Protein AF-A0A6J2XCH1-F1 (afdb_monomer)

Foldseek 3Di:
DADQQLLLVLVLVLVLVVVLVVVVPDPDPVVSQVVSLVSQLPADFFRWHAKDKDADDDQFKGWIKIKHRKTKGQSNQKGFDDWDWADDPFKIKIKTKIWGQKMKIKIWMFIWMDGSVHDTKTFTGMKIKMFGGKIKIWMWMDGRNATDDIFIFIATDPPIAMQDPGIVPDRVVSVVVRVVCVVCVVVVRVVCNVCRRVVRVVVRVSSNVSNVVVVVVVVVPPPDDDPPPPVVVVVVVVVVVVVSD

Organism: Sitophilus oryzae (NCBI:txid7048)

Structure (mmCIF, N/CA/C/O backbone):
data_AF-A0A6J2XCH1-F1
#
_entry.id   AF-A0A6J2XCH1-F1
#
loop_
_atom_site.group_PDB
_atom_site.id
_atom_site.type_symbol
_atom_site.label_atom_id
_atom_site.label_alt_id
_atom_site.label_comp_id
_atom_site.label_asym_id
_atom_site.label_entity_id
_atom_site.label_seq_id
_atom_site.pdbx_PDB_ins_code
_atom_site.Cartn_x
_atom_site.Cartn_y
_atom_site.Cartn_z
_atom_site.occupancy
_atom_site.B_iso_or_equiv
_atom_site.auth_seq_id
_atom_site.auth_comp_id
_atom_site.auth_asym_id
_atom_site.auth_atom_id
_atom_site.pdbx_PDB_model_num
ATOM 1 N N . MET A 1 1 ? -4.567 -22.569 -4.095 1.00 32.91 1 MET A N 1
ATOM 2 C CA . MET A 1 1 ? -4.929 -21.701 -5.237 1.00 32.91 1 MET A CA 1
ATOM 3 C C . MET A 1 1 ? -5.091 -20.261 -4.735 1.00 32.91 1 MET A C 1
ATOM 5 O O . MET A 1 1 ? -6.206 -19.781 -4.638 1.00 32.91 1 MET A O 1
ATOM 9 N N . LYS A 1 2 ? -4.011 -19.620 -4.256 1.00 34.25 2 LYS A N 1
ATOM 10 C CA . LYS A 1 2 ? -4.048 -18.285 -3.616 1.00 34.25 2 LYS A CA 1
ATOM 11 C C . LYS A 1 2 ? -2.646 -17.660 -3.614 1.00 34.25 2 LYS A C 1
ATOM 13 O O . LYS A 1 2 ? -1.942 -17.737 -2.613 1.00 34.25 2 LYS A O 1
ATOM 18 N N . THR A 1 3 ? -2.203 -17.129 -4.748 1.00 39.31 3 THR A N 1
ATOM 19 C CA . THR A 1 3 ? -0.934 -16.369 -4.826 1.00 39.31 3 THR A CA 1
ATOM 20 C C . THR A 1 3 ? -0.953 -15.353 -5.969 1.00 39.31 3 THR A C 1
ATOM 22 O O . THR A 1 3 ? 0.076 -14.802 -6.306 1.00 39.31 3 THR A O 1
ATOM 25 N N . ILE A 1 4 ? -2.098 -15.113 -6.608 1.00 37.66 4 ILE A N 1
ATOM 26 C CA . ILE A 1 4 ? -2.094 -14.623 -7.988 1.00 37.66 4 ILE A CA 1
ATOM 27 C C . ILE A 1 4 ? -2.099 -13.091 -8.104 1.00 37.66 4 ILE A C 1
ATOM 29 O O . ILE A 1 4 ? -1.565 -12.559 -9.068 1.00 37.66 4 ILE A O 1
ATOM 33 N N . GLU A 1 5 ? -2.592 -12.354 -7.109 1.00 41.75 5 GLU A N 1
ATOM 34 C CA . GLU A 1 5 ? -2.830 -10.912 -7.303 1.00 41.75 5 GLU A CA 1
ATOM 35 C C . GLU A 1 5 ? -1.822 -9.999 -6.597 1.00 41.75 5 GLU A C 1
ATOM 37 O O . GLU A 1 5 ? -1.492 -8.917 -7.075 1.00 41.75 5 GLU A O 1
ATOM 42 N N . VAL A 1 6 ? -1.204 -10.486 -5.521 1.00 38.41 6 VAL A N 1
ATOM 43 C CA . VAL A 1 6 ? -0.037 -9.837 -4.902 1.00 38.41 6 VAL A CA 1
ATOM 44 C C . VAL A 1 6 ? 1.170 -9.854 -5.867 1.00 38.41 6 VAL A C 1
ATOM 46 O O . VAL A 1 6 ? 2.057 -9.006 -5.789 1.00 38.41 6 VAL A O 1
ATOM 49 N N . LEU A 1 7 ? 1.147 -10.755 -6.856 1.00 46.69 7 LEU A N 1
ATOM 50 C CA . LEU A 1 7 ? 2.094 -10.811 -7.963 1.00 46.69 7 LEU A CA 1
ATOM 51 C C . LEU A 1 7 ? 2.074 -9.550 -8.840 1.00 46.69 7 LEU A C 1
ATOM 53 O O . LEU A 1 7 ? 3.107 -9.267 -9.422 1.00 46.69 7 LEU A O 1
ATOM 57 N N . TYR A 1 8 ? 0.990 -8.763 -8.927 1.00 51.41 8 TYR A N 1
ATOM 58 C CA . TYR A 1 8 ? 0.889 -7.682 -9.925 1.00 51.41 8 TYR A CA 1
ATOM 59 C C . TYR A 1 8 ? 1.801 -6.479 -9.665 1.00 51.41 8 TYR A C 1
ATOM 61 O O . TYR A 1 8 ? 2.349 -5.936 -10.619 1.00 51.41 8 TYR A O 1
ATOM 69 N N . LEU A 1 9 ? 2.023 -6.070 -8.410 1.00 49.66 9 LEU A N 1
ATOM 70 C CA . LEU A 1 9 ? 2.934 -4.955 -8.104 1.00 49.66 9 LEU A CA 1
ATOM 71 C C . LEU A 1 9 ? 4.402 -5.389 -8.226 1.00 49.66 9 LEU A C 1
ATOM 73 O O . LEU A 1 9 ? 5.218 -4.669 -8.795 1.00 49.66 9 LEU A O 1
ATOM 77 N N . GLY A 1 10 ? 4.725 -6.600 -7.756 1.00 53.34 10 GLY A N 1
ATOM 78 C CA . GLY A 1 10 ? 6.035 -7.214 -7.988 1.00 53.34 10 GLY A CA 1
ATOM 79 C C . GLY A 1 10 ? 6.293 -7.469 -9.475 1.00 53.34 10 GLY A C 1
ATOM 80 O O . GLY A 1 10 ? 7.397 -7.241 -9.945 1.00 53.34 10 GLY A O 1
ATOM 81 N N . PHE A 1 11 ? 5.265 -7.849 -10.234 1.00 55.34 11 PHE A N 1
ATOM 82 C CA . PHE A 1 11 ? 5.290 -7.988 -11.688 1.00 55.34 11 PHE A CA 1
ATOM 83 C C . PHE A 1 11 ? 5.465 -6.641 -12.377 1.00 55.34 11 PHE A C 1
ATOM 85 O O . PHE A 1 11 ? 6.263 -6.561 -13.299 1.00 55.34 11 PHE A O 1
ATOM 92 N N . LEU A 1 12 ? 4.798 -5.580 -11.911 1.00 57.94 12 LEU A N 1
ATOM 93 C CA . LEU A 1 12 ? 5.001 -4.229 -12.422 1.00 57.94 12 LEU A CA 1
ATOM 94 C C . LEU A 1 12 ? 6.463 -3.820 -12.235 1.00 57.94 12 LEU A C 1
ATOM 96 O O . LEU A 1 12 ? 7.101 -3.413 -13.193 1.00 57.94 12 LEU A O 1
ATOM 100 N N . ILE A 1 13 ? 7.019 -4.009 -11.036 1.00 58.53 13 ILE A N 1
ATOM 101 C CA . ILE A 1 13 ? 8.420 -3.691 -10.722 1.00 58.53 13 ILE A CA 1
ATOM 102 C C . ILE A 1 13 ? 9.380 -4.566 -11.537 1.00 58.53 13 ILE A C 1
ATOM 104 O O . ILE A 1 13 ? 10.321 -4.043 -12.124 1.00 58.53 13 ILE A O 1
ATOM 108 N N . CYS A 1 14 ? 9.138 -5.874 -11.642 1.00 58.81 14 CYS A N 1
ATOM 109 C CA . CYS A 1 14 ? 9.936 -6.775 -12.475 1.00 58.81 14 CYS A CA 1
ATOM 110 C C . CYS A 1 14 ? 9.871 -6.388 -13.954 1.00 58.81 14 CYS A C 1
ATOM 112 O O . CYS A 1 14 ? 10.904 -6.353 -14.607 1.00 58.81 14 CYS A O 1
ATOM 114 N N . ALA A 1 15 ? 8.692 -6.062 -14.482 1.00 59.84 15 ALA A N 1
ATOM 115 C CA . ALA A 1 15 ? 8.511 -5.641 -15.864 1.00 59.84 15 ALA A CA 1
ATOM 116 C C . ALA A 1 15 ? 9.190 -4.293 -16.122 1.00 59.84 15 ALA A C 1
ATOM 118 O O . ALA A 1 15 ? 9.913 -4.174 -17.103 1.00 59.84 15 ALA A O 1
ATOM 119 N N . VAL A 1 16 ? 9.037 -3.316 -15.220 1.00 58.50 16 VAL A N 1
ATOM 120 C CA . VAL A 1 16 ? 9.745 -2.025 -15.263 1.00 58.50 16 VAL A CA 1
ATOM 121 C C . VAL A 1 16 ? 11.249 -2.260 -15.309 1.00 58.50 16 VAL A C 1
ATOM 123 O O . VAL A 1 16 ? 11.922 -1.750 -16.200 1.00 58.50 16 VAL A O 1
ATOM 126 N N . VAL A 1 17 ? 11.777 -3.065 -14.385 1.00 56.69 17 VAL A N 1
ATOM 127 C CA . VAL A 1 17 ? 13.216 -3.304 -14.298 1.00 56.69 17 VAL A CA 1
ATOM 128 C C . VAL A 1 17 ? 13.717 -4.142 -15.470 1.00 56.69 17 VAL A C 1
ATOM 130 O O . VAL A 1 17 ? 14.813 -3.902 -15.947 1.00 56.69 17 VAL A O 1
ATOM 133 N N . GLN A 1 18 ? 12.947 -5.091 -15.994 1.00 58.66 18 GLN A N 1
ATOM 134 C CA . GLN A 1 18 ? 13.369 -5.914 -17.128 1.00 58.66 18 GLN A CA 1
ATOM 135 C C . GLN A 1 18 ? 13.305 -5.146 -18.456 1.00 58.66 18 GLN A C 1
ATOM 137 O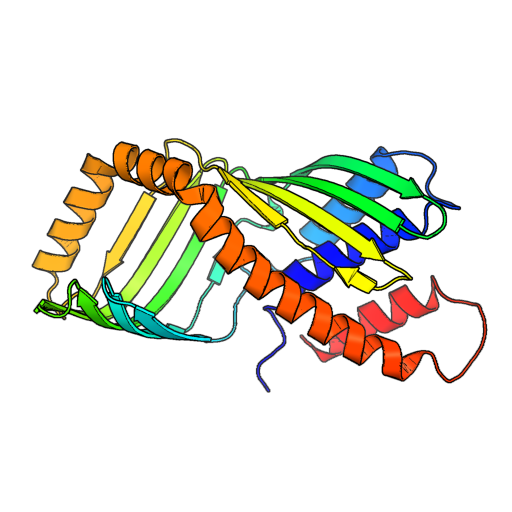 O . GLN A 1 18 ? 14.181 -5.316 -19.301 1.00 58.66 18 GLN A O 1
ATOM 142 N N . VAL A 1 19 ? 12.322 -4.255 -18.616 1.00 55.94 19 VAL A N 1
ATOM 143 C CA . VAL A 1 19 ? 12.254 -3.276 -19.713 1.00 55.94 19 VAL A CA 1
ATOM 144 C C . VAL A 1 19 ? 13.451 -2.330 -19.624 1.00 55.94 19 VAL A C 1
ATOM 146 O O . VAL A 1 19 ? 14.181 -2.196 -20.601 1.00 55.94 19 VAL A O 1
ATOM 149 N N . ALA A 1 20 ? 13.728 -1.779 -18.442 1.00 53.12 20 ALA A N 1
ATOM 150 C CA . ALA A 1 20 ? 14.894 -0.934 -18.200 1.00 53.12 20 ALA A CA 1
ATOM 151 C C . ALA A 1 20 ? 16.231 -1.693 -18.342 1.00 53.12 20 ALA A C 1
ATOM 153 O O . ALA A 1 20 ? 17.211 -1.139 -18.803 1.00 53.12 20 ALA A O 1
ATOM 154 N N . HIS A 1 21 ? 16.294 -2.988 -18.027 1.00 52.78 21 HIS A N 1
ATOM 155 C CA . HIS A 1 21 ? 17.498 -3.804 -18.214 1.00 52.78 21 HIS A CA 1
ATOM 156 C C . HIS A 1 21 ? 17.729 -4.183 -19.684 1.00 52.78 21 HIS A C 1
ATOM 158 O O . HIS A 1 21 ? 18.860 -4.434 -20.090 1.00 52.78 21 HIS A O 1
ATOM 164 N N . SER A 1 22 ? 16.677 -4.188 -20.511 1.00 52.38 22 SER A N 1
ATOM 165 C CA . SER A 1 22 ? 16.778 -4.371 -21.967 1.00 52.38 22 SER A CA 1
ATOM 166 C C . SER A 1 22 ? 17.308 -3.132 -22.713 1.00 52.38 22 SER A C 1
ATOM 168 O O . SER A 1 22 ? 17.248 -3.077 -23.943 1.00 52.38 22 SER A O 1
ATOM 170 N N . GLU A 1 23 ? 17.861 -2.164 -21.971 1.00 47.50 23 GLU A N 1
ATOM 171 C CA . GLU A 1 23 ? 18.457 -0.883 -22.385 1.00 47.50 23 GLU A CA 1
ATOM 172 C C . GLU A 1 23 ? 19.523 -0.943 -23.485 1.00 47.50 23 GLU A C 1
ATOM 174 O O . GLU A 1 23 ? 19.930 0.096 -23.993 1.00 47.50 23 GLU A O 1
ATOM 179 N N . GLU A 1 24 ? 19.910 -2.120 -23.974 1.00 49.31 24 GLU A N 1
ATOM 180 C CA . GLU A 1 24 ? 20.595 -2.191 -25.267 1.00 49.31 24 GLU A CA 1
ATOM 181 C C . GLU A 1 24 ? 19.677 -1.798 -26.451 1.00 49.31 24 GLU A C 1
ATOM 183 O O . GLU A 1 24 ? 20.161 -1.623 -27.570 1.00 49.31 24 GLU A O 1
ATOM 188 N N . ARG A 1 25 ? 18.353 -1.641 -26.245 1.00 42.88 25 ARG A N 1
ATOM 189 C CA . ARG A 1 25 ? 17.382 -1.340 -27.321 1.00 42.88 25 ARG A CA 1
ATOM 190 C C . ARG A 1 25 ? 16.363 -0.222 -27.074 1.00 42.88 25 ARG A C 1
ATOM 192 O O . ARG A 1 25 ? 15.745 0.203 -28.048 1.00 42.88 25 ARG A O 1
ATOM 199 N N . LEU A 1 26 ? 16.167 0.258 -25.847 1.00 51.16 26 LEU A N 1
ATOM 200 C CA . LEU A 1 26 ? 15.229 1.354 -25.559 1.00 51.16 26 LEU A CA 1
ATOM 201 C C . LEU A 1 26 ? 16.017 2.650 -25.387 1.00 51.16 26 LEU A C 1
ATOM 203 O O . LEU A 1 26 ? 16.730 2.830 -24.409 1.00 51.16 26 LEU A O 1
ATOM 207 N N . THR A 1 27 ? 15.941 3.533 -26.379 1.00 50.84 27 THR A N 1
ATOM 208 C CA . THR A 1 27 ? 16.815 4.712 -26.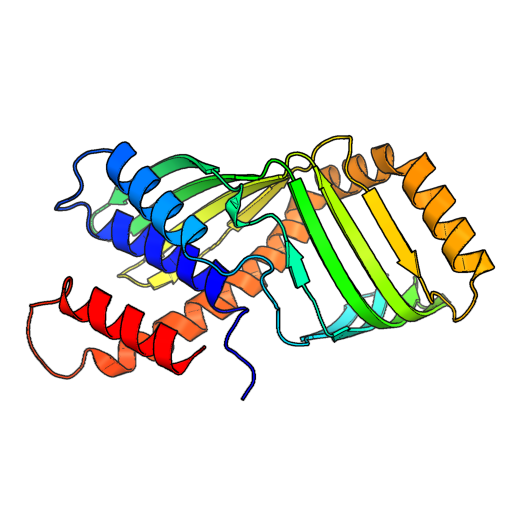479 1.00 50.84 27 THR A CA 1
ATOM 209 C C . THR A 1 27 ? 16.283 5.950 -25.750 1.00 50.84 27 THR A C 1
ATOM 211 O O . THR A 1 27 ? 16.928 6.996 -25.808 1.00 50.84 27 THR A O 1
ATOM 214 N N . SER A 1 28 ? 15.110 5.886 -25.102 1.00 64.75 28 SER A N 1
ATOM 215 C CA . SER A 1 28 ? 14.499 7.052 -24.451 1.00 64.75 28 SER A CA 1
ATOM 216 C C . SER A 1 28 ? 13.666 6.708 -23.207 1.00 64.75 28 SER A C 1
ATOM 218 O O . SER A 1 28 ? 12.963 5.698 -23.172 1.00 64.75 28 SER A O 1
ATOM 220 N N . ASN A 1 29 ? 13.687 7.597 -22.205 1.00 65.50 29 ASN A N 1
ATOM 221 C CA . ASN A 1 29 ? 12.835 7.517 -21.006 1.00 65.50 29 ASN A CA 1
ATOM 222 C C . ASN A 1 29 ? 11.334 7.447 -21.352 1.00 65.50 29 ASN A C 1
ATOM 224 O O . ASN A 1 29 ? 10.543 6.879 -20.596 1.00 65.50 29 ASN A O 1
ATOM 228 N N . ASP A 1 30 ? 10.942 7.987 -22.509 1.00 71.50 30 ASP A N 1
ATOM 229 C CA . ASP A 1 30 ? 9.564 7.970 -22.995 1.00 71.50 30 ASP A CA 1
ATOM 230 C C . ASP A 1 30 ? 9.087 6.548 -23.327 1.00 71.50 30 ASP A C 1
ATOM 232 O O . ASP A 1 30 ? 7.944 6.204 -23.029 1.00 71.50 30 ASP A O 1
ATOM 236 N N . ASP A 1 31 ? 9.951 5.683 -23.866 1.00 69.19 31 ASP A N 1
ATOM 237 C CA . ASP A 1 31 ? 9.588 4.298 -24.198 1.00 69.19 31 ASP A CA 1
ATOM 238 C C . ASP A 1 31 ? 9.334 3.452 -22.941 1.00 69.19 31 ASP A C 1
ATOM 240 O O . ASP A 1 31 ? 8.399 2.642 -22.896 1.00 69.19 31 ASP A O 1
ATOM 244 N 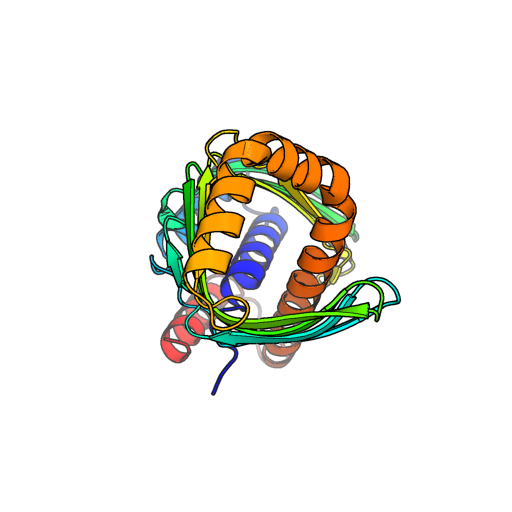N . ILE A 1 32 ? 10.133 3.674 -21.893 1.00 65.94 32 ILE A N 1
ATOM 245 C CA . ILE A 1 32 ? 9.978 3.007 -20.596 1.00 65.94 32 ILE A CA 1
ATOM 246 C C . ILE A 1 32 ? 8.672 3.473 -19.938 1.00 65.94 32 ILE A C 1
ATOM 248 O O . ILE A 1 32 ? 7.840 2.641 -19.566 1.00 65.94 32 ILE A O 1
ATOM 252 N N . ASN A 1 33 ? 8.433 4.789 -19.891 1.00 72.44 33 ASN A N 1
ATOM 253 C CA . ASN A 1 33 ? 7.186 5.369 -19.383 1.00 72.44 33 ASN A CA 1
ATOM 254 C C . ASN A 1 33 ? 5.957 4.826 -20.125 1.00 72.44 33 ASN A C 1
ATOM 256 O O . ASN A 1 33 ? 4.994 4.391 -19.495 1.00 72.44 33 ASN A O 1
ATOM 260 N N . ASN A 1 34 ? 5.990 4.804 -21.460 1.00 76.38 34 ASN A N 1
ATOM 261 C CA . ASN A 1 34 ? 4.892 4.295 -22.282 1.00 76.38 34 ASN A CA 1
ATOM 262 C C . ASN A 1 34 ? 4.621 2.813 -22.020 1.00 76.38 34 ASN A C 1
ATOM 264 O O . ASN A 1 34 ? 3.463 2.413 -21.906 1.00 76.38 34 ASN A O 1
ATOM 268 N N . THR A 1 35 ? 5.671 2.003 -21.875 1.00 70.81 35 THR A N 1
ATOM 269 C CA . THR A 1 35 ? 5.536 0.571 -21.578 1.00 70.81 35 THR A CA 1
ATOM 270 C C . THR A 1 35 ? 4.897 0.343 -20.212 1.00 70.81 35 THR A C 1
ATOM 272 O O . THR A 1 35 ? 4.009 -0.495 -20.071 1.00 70.81 35 THR A O 1
ATOM 275 N N . ILE A 1 36 ? 5.299 1.118 -19.209 1.00 71.12 36 ILE A N 1
ATOM 276 C CA . ILE A 1 36 ? 4.769 1.005 -17.849 1.00 71.12 36 ILE A CA 1
ATOM 277 C C . ILE A 1 36 ? 3.331 1.492 -17.782 1.00 71.12 36 ILE A C 1
ATOM 279 O O . ILE A 1 36 ? 2.489 0.812 -17.209 1.00 71.12 36 ILE A O 1
ATOM 283 N N . ASN A 1 37 ? 3.016 2.615 -18.423 1.00 77.06 37 ASN A N 1
ATOM 284 C CA . ASN A 1 37 ? 1.646 3.112 -18.504 1.00 77.06 37 ASN A CA 1
ATOM 285 C C . ASN A 1 37 ? 0.741 2.131 -19.281 1.00 77.06 37 ASN A C 1
ATOM 287 O O . ASN A 1 37 ? -0.406 1.906 -18.892 1.00 77.06 37 ASN A O 1
ATOM 291 N N . ALA A 1 38 ? 1.249 1.478 -20.333 1.00 77.56 38 ALA A N 1
ATOM 292 C CA . ALA A 1 38 ? 0.541 0.401 -21.032 1.00 77.56 38 ALA A CA 1
ATOM 293 C C . ALA A 1 38 ? 0.312 -0.828 -20.133 1.00 77.56 38 ALA A C 1
ATOM 295 O O . ALA A 1 38 ? -0.753 -1.438 -20.176 1.00 77.56 38 ALA A O 1
ATOM 296 N N . LEU A 1 39 ? 1.285 -1.175 -19.288 1.00 69.62 39 LEU A N 1
ATOM 297 C CA . LEU A 1 39 ? 1.152 -2.269 -18.331 1.00 69.62 39 LEU A CA 1
ATOM 298 C C . LEU A 1 39 ? 0.113 -1.948 -17.252 1.00 69.62 39 LEU A C 1
ATOM 300 O O . LEU A 1 39 ? -0.797 -2.740 -17.032 1.00 69.62 39 LEU A O 1
ATOM 304 N N . ILE A 1 40 ? 0.211 -0.771 -16.633 1.00 72.56 40 ILE A N 1
ATOM 305 C CA . ILE A 1 40 ? -0.730 -0.278 -15.619 1.00 72.56 40 ILE A CA 1
ATOM 306 C C . ILE A 1 40 ? -2.154 -0.265 -16.177 1.00 72.56 40 ILE A C 1
ATOM 308 O O . ILE A 1 40 ? -3.065 -0.774 -15.535 1.00 72.56 40 ILE A O 1
ATOM 312 N N . SER A 1 41 ? -2.348 0.273 -17.384 1.00 79.12 41 SER A N 1
ATOM 313 C CA . SER A 1 41 ? -3.671 0.330 -18.023 1.00 79.12 41 SER A CA 1
ATOM 314 C C . SER A 1 41 ? -4.237 -1.040 -18.412 1.00 79.12 41 SER A C 1
ATOM 316 O O . SER A 1 41 ? -5.436 -1.145 -18.657 1.00 79.12 41 SER A O 1
ATOM 318 N N . SER A 1 42 ? -3.406 -2.087 -18.452 1.00 77.12 42 SER A N 1
ATOM 319 C CA . SER A 1 42 ? -3.853 -3.466 -18.676 1.00 77.12 42 SER A CA 1
ATOM 320 C C . SER A 1 4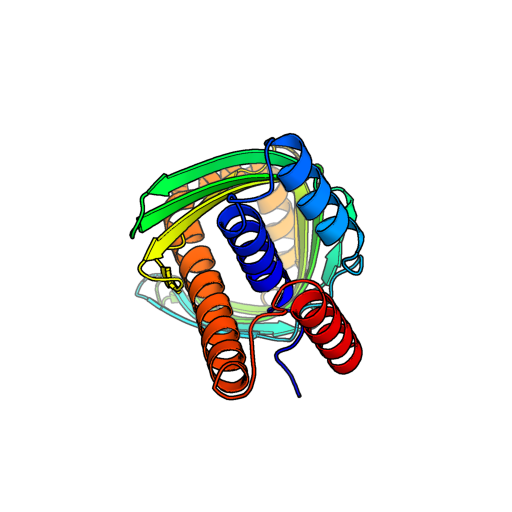2 ? -4.280 -4.195 -17.399 1.00 77.12 42 SER A C 1
ATOM 322 O O . SER A 1 42 ? -4.862 -5.276 -17.491 1.00 77.12 42 SER A O 1
ATOM 324 N N . LEU A 1 43 ? -3.996 -3.629 -16.220 1.00 71.25 43 LEU A N 1
ATOM 325 C CA . LEU A 1 43 ? -4.396 -4.220 -14.948 1.00 71.25 43 LEU A CA 1
ATOM 326 C C . LEU A 1 43 ? -5.915 -4.100 -14.748 1.00 71.25 43 LEU A C 1
ATOM 328 O O . LEU A 1 43 ? -6.507 -3.089 -15.138 1.00 71.25 43 LEU A O 1
ATOM 332 N N . PRO A 1 44 ? -6.555 -5.107 -14.125 1.00 78.25 44 PRO A N 1
ATOM 333 C CA . PRO A 1 44 ? -7.955 -5.000 -13.745 1.00 78.25 44 PRO A CA 1
ATOM 334 C C . PRO A 1 44 ? -8.144 -3.865 -12.731 1.00 78.25 44 PRO A C 1
ATOM 336 O O . PRO A 1 44 ? -7.320 -3.665 -11.837 1.00 78.25 44 PRO A O 1
ATOM 339 N N . ASP A 1 45 ? -9.242 -3.127 -12.883 1.00 82.88 45 ASP A N 1
ATOM 340 C CA . ASP A 1 45 ? -9.663 -2.079 -11.956 1.00 82.88 45 ASP A CA 1
ATOM 341 C C . ASP A 1 45 ? -11.171 -2.261 -11.673 1.00 82.88 45 ASP A C 1
ATOM 343 O O . ASP A 1 45 ? -11.986 -2.092 -12.588 1.00 82.88 45 ASP A O 1
ATOM 347 N N . PRO A 1 46 ? -11.558 -2.667 -10.453 1.00 89.19 46 PRO A N 1
ATOM 348 C CA . PRO A 1 46 ? -10.682 -2.799 -9.295 1.00 89.19 46 PRO A CA 1
ATOM 349 C C . PRO A 1 46 ? -9.771 -4.038 -9.314 1.00 89.19 46 PRO A C 1
ATOM 351 O O . PRO A 1 46 ? -10.109 -5.068 -9.894 1.00 89.19 46 PRO A O 1
ATOM 354 N N . LEU A 1 47 ? -8.630 -3.933 -8.630 1.00 80.44 47 LEU A N 1
ATOM 355 C CA . LEU A 1 47 ? -7.710 -5.036 -8.369 1.00 80.44 47 LEU A CA 1
ATOM 356 C C . LEU A 1 47 ? -8.081 -5.723 -7.054 1.00 80.44 47 LEU A C 1
ATOM 358 O O . LEU A 1 47 ? -7.920 -5.149 -5.972 1.00 80.44 47 LEU A O 1
ATOM 362 N N . ASP A 1 48 ? -8.543 -6.962 -7.153 1.00 80.38 48 ASP A N 1
ATOM 363 C CA . ASP A 1 48 ? -8.768 -7.818 -5.995 1.00 80.38 48 ASP A CA 1
ATOM 364 C C . ASP A 1 48 ? -7.440 -8.372 -5.473 1.00 80.38 48 ASP A C 1
ATOM 366 O O . ASP A 1 48 ? -6.521 -8.654 -6.236 1.00 80.38 48 ASP A O 1
ATOM 370 N N . ILE A 1 49 ? -7.321 -8.478 -4.151 1.00 74.12 49 ILE A N 1
ATOM 371 C CA . ILE A 1 49 ? -6.146 -8.996 -3.461 1.00 74.12 49 ILE A CA 1
ATOM 372 C C . ILE A 1 49 ? -6.576 -10.127 -2.532 1.00 74.12 49 ILE A C 1
ATOM 374 O O . ILE A 1 49 ? -7.456 -9.986 -1.672 1.00 74.12 49 ILE A O 1
ATOM 378 N N . ALA A 1 50 ? -5.885 -11.257 -2.671 1.00 75.75 50 ALA A N 1
ATOM 379 C CA . ALA A 1 50 ? -6.092 -12.425 -1.834 1.00 75.75 50 ALA A CA 1
ATOM 380 C C . ALA A 1 50 ? -5.989 -12.107 -0.320 1.00 75.75 50 ALA A C 1
ATOM 382 O O . ALA A 1 50 ? -5.157 -11.297 0.096 1.00 75.75 50 ALA A O 1
ATOM 383 N N . PRO A 1 51 ? -6.781 -12.799 0.524 1.00 80.06 51 PRO A N 1
ATOM 384 C CA . PRO A 1 51 ? -6.707 -12.682 1.980 1.00 80.06 51 PRO A CA 1
ATOM 385 C C . PRO A 1 51 ? -5.287 -12.880 2.520 1.00 80.06 51 PRO A C 1
ATOM 387 O O . PRO A 1 51 ? -4.597 -13.817 2.107 1.00 80.06 51 PRO A O 1
ATOM 390 N N . PHE A 1 52 ? -4.889 -12.065 3.496 1.00 79.06 52 PHE A N 1
ATOM 391 C CA . PHE A 1 52 ? -3.612 -12.197 4.195 1.00 79.06 52 PHE A CA 1
ATOM 392 C C . PHE A 1 52 ? -3.793 -12.128 5.712 1.00 79.06 52 PHE A C 1
ATOM 394 O O . PHE A 1 52 ? -4.782 -11.613 6.228 1.00 79.06 52 PHE A O 1
ATOM 401 N N . GLN A 1 53 ? -2.811 -12.657 6.436 1.00 84.25 53 GLN A N 1
ATOM 402 C CA . GLN A 1 53 ? -2.783 -12.672 7.893 1.00 84.25 53 GLN A CA 1
ATOM 403 C C . GLN A 1 53 ? -1.408 -12.225 8.373 1.00 84.25 53 GLN A C 1
ATOM 405 O O . GLN A 1 53 ? -0.390 -12.724 7.895 1.00 84.25 53 GLN A O 1
ATOM 410 N N . PHE A 1 54 ? -1.390 -11.357 9.381 1.00 82.00 54 PHE A N 1
ATOM 411 C CA . PHE A 1 54 ? -0.175 -10.956 10.074 1.00 82.00 54 PHE A CA 1
ATOM 412 C C . PHE A 1 54 ? -0.294 -11.214 11.573 1.00 82.00 54 PHE A C 1
ATOM 414 O O . PHE A 1 54 ? -1.372 -11.118 12.162 1.00 82.00 54 PHE A O 1
ATOM 421 N N . GLN A 1 55 ? 0.845 -11.537 12.177 1.00 85.44 55 GLN A N 1
ATOM 422 C CA . GLN A 1 55 ? 1.022 -11.592 13.622 1.00 85.44 55 GLN A CA 1
ATOM 423 C C . GLN A 1 55 ? 1.875 -10.389 14.018 1.00 85.44 55 GLN A C 1
ATOM 425 O O . GLN A 1 55 ? 2.992 -10.219 13.527 1.00 85.44 55 GLN A O 1
ATOM 430 N N . LEU A 1 56 ? 1.323 -9.528 14.861 1.00 82.62 56 LEU A N 1
ATOM 431 C CA . LEU A 1 56 ? 1.990 -8.362 15.415 1.00 82.62 56 LEU A CA 1
ATOM 432 C C . LEU A 1 56 ? 2.600 -8.805 16.738 1.00 82.62 56 LEU A C 1
ATOM 434 O O . LEU A 1 56 ? 1.869 -9.115 17.662 1.00 82.62 56 LEU A O 1
ATOM 438 N N . ASN A 1 57 ? 3.925 -8.871 16.819 1.00 86.94 57 ASN A N 1
ATOM 439 C CA . ASN A 1 57 ? 4.629 -9.360 18.006 1.00 86.94 57 ASN A CA 1
ATOM 440 C C . ASN A 1 57 ? 5.660 -8.321 18.461 1.00 86.94 57 ASN A C 1
ATOM 442 O O . ASN A 1 57 ? 6.865 -8.527 18.314 1.00 86.94 57 ASN A O 1
ATOM 446 N N . ASN A 1 58 ? 5.201 -7.173 18.965 1.00 83.06 58 ASN A N 1
ATOM 447 C CA . ASN A 1 58 ? 6.083 -6.161 19.546 1.00 83.06 58 ASN A CA 1
ATOM 448 C C . ASN A 1 58 ? 5.545 -5.626 20.888 1.00 83.06 58 ASN A C 1
ATOM 450 O O . ASN A 1 58 ? 4.426 -5.924 21.293 1.00 83.06 58 ASN A O 1
ATOM 454 N N . SER A 1 59 ? 6.364 -4.856 21.611 1.00 79.31 59 SER A N 1
ATOM 455 C CA . SER A 1 59 ? 6.035 -4.362 22.959 1.00 79.31 59 SER A CA 1
ATOM 456 C C . SER A 1 59 ? 4.875 -3.362 22.998 1.00 79.31 59 SER A C 1
ATOM 458 O O . SER A 1 59 ? 4.279 -3.163 24.056 1.00 79.31 59 SER A O 1
ATOM 460 N N . ILE A 1 60 ? 4.566 -2.727 21.868 1.00 79.62 60 ILE A N 1
ATOM 461 C CA . ILE A 1 60 ? 3.531 -1.700 21.735 1.00 79.62 60 ILE A CA 1
ATOM 462 C C . ILE A 1 60 ? 2.238 -2.313 21.199 1.00 79.62 60 ILE A C 1
ATOM 464 O O . ILE A 1 60 ? 1.158 -1.877 21.577 1.00 79.62 60 ILE A O 1
ATOM 468 N N . ILE A 1 61 ? 2.330 -3.305 20.320 1.00 82.62 61 ILE A N 1
ATOM 469 C CA . ILE A 1 61 ? 1.202 -3.916 19.628 1.00 82.62 61 ILE A CA 1
ATOM 470 C C . ILE A 1 61 ? 1.456 -5.419 19.551 1.00 82.62 61 ILE A C 1
ATOM 472 O O . ILE A 1 61 ? 2.420 -5.861 18.918 1.00 82.62 61 ILE A O 1
ATOM 476 N N . ASN A 1 62 ? 0.579 -6.189 20.189 1.00 90.00 62 ASN A N 1
ATOM 477 C CA . ASN A 1 62 ? 0.652 -7.644 20.218 1.00 90.00 62 ASN A CA 1
ATOM 478 C C . ASN A 1 62 ? -0.682 -8.263 19.791 1.00 90.00 62 ASN A C 1
ATOM 480 O O . ASN A 1 62 ? -1.705 -7.907 20.361 1.00 90.00 62 ASN A O 1
ATOM 484 N N . GLY A 1 63 ? -0.699 -9.175 18.823 1.00 93.69 63 GLY A N 1
ATOM 485 C CA . GLY A 1 63 ? -1.915 -9.870 18.406 1.00 93.69 63 GLY A CA 1
ATOM 486 C C . GLY A 1 63 ? -1.948 -10.227 16.927 1.00 93.69 63 GLY A C 1
ATOM 487 O O . GLY A 1 63 ? -0.913 -10.382 16.282 1.00 93.69 63 GLY A O 1
ATOM 488 N N . SER A 1 64 ? -3.148 -10.361 16.371 1.00 93.50 64 SER A N 1
ATOM 489 C CA . SER A 1 64 ? -3.355 -10.817 14.998 1.00 93.50 64 SER A CA 1
ATOM 490 C C . SER A 1 64 ? -4.285 -9.908 14.207 1.00 93.50 64 SER A C 1
ATOM 492 O O . SER A 1 64 ? -5.232 -9.333 14.743 1.00 93.50 64 SER A O 1
ATOM 494 N N . PHE A 1 65 ? -4.009 -9.813 12.910 1.00 91.38 65 PHE A N 1
ATOM 495 C CA . PHE A 1 65 ? -4.852 -9.143 11.932 1.00 91.38 65 PHE A CA 1
ATOM 496 C C . PHE A 1 65 ? -5.025 -10.061 10.727 1.00 91.38 65 PHE A C 1
ATOM 498 O O . PHE A 1 65 ? -4.045 -10.558 10.168 1.00 91.38 65 PHE A O 1
ATOM 505 N N . VAL A 1 66 ? -6.268 -10.276 10.322 1.00 92.94 66 VAL A N 1
ATOM 506 C CA . VAL A 1 66 ? -6.649 -11.067 9.155 1.00 92.94 66 VAL A CA 1
ATOM 507 C C . VAL A 1 66 ? -7.454 -10.169 8.233 1.00 92.94 66 VAL A C 1
ATOM 509 O O . VAL A 1 66 ? -8.428 -9.562 8.666 1.00 92.94 66 VAL A O 1
ATOM 512 N N . SER A 1 67 ? -7.067 -10.097 6.965 1.00 90.94 67 SER A N 1
ATOM 513 C CA . SER A 1 67 ? -7.806 -9.386 5.927 1.00 90.94 67 SER A CA 1
ATOM 514 C C . SER A 1 67 ? -8.523 -10.357 4.996 1.00 90.94 67 SER A C 1
ATOM 516 O O . SER A 1 67 ? -8.109 -11.503 4.811 1.00 90.94 67 SER A O 1
ATOM 518 N N . SER A 1 68 ? -9.594 -9.892 4.363 1.00 92.81 68 SER A N 1
ATOM 519 C CA . SER A 1 68 ? -10.242 -10.584 3.253 1.00 92.81 68 SER A CA 1
ATOM 520 C C . SER A 1 68 ? -10.963 -9.598 2.342 1.00 92.81 68 SER A C 1
ATOM 522 O O . SER A 1 68 ? -11.350 -8.517 2.782 1.00 92.81 68 SER A O 1
ATOM 524 N N . GLY A 1 69 ? -11.143 -9.972 1.072 1.00 90.00 69 GLY A N 1
ATOM 525 C CA . GLY A 1 69 ? -11.830 -9.128 0.091 1.00 90.00 69 GLY A CA 1
ATOM 526 C C . GLY A 1 69 ? -11.197 -7.744 -0.041 1.00 90.00 69 GLY A C 1
ATOM 527 O O . GLY A 1 69 ? -11.930 -6.763 -0.109 1.00 90.00 69 GLY A O 1
ATOM 528 N N . LEU A 1 70 ? -9.860 -7.664 0.019 1.00 86.00 70 LEU A N 1
ATOM 529 C CA . LEU A 1 70 ? -9.169 -6.411 -0.253 1.00 86.00 70 LEU A CA 1
ATOM 530 C C . LEU A 1 70 ? -9.326 -6.105 -1.741 1.00 86.00 70 LEU A C 1
ATOM 532 O O . LEU A 1 70 ? -8.972 -6.921 -2.581 1.00 86.00 70 LEU A O 1
ATOM 536 N N . ASN A 1 71 ? -9.840 -4.926 -2.034 1.00 87.88 71 ASN A N 1
ATOM 537 C CA . ASN A 1 71 ? -10.101 -4.419 -3.361 1.00 87.88 71 ASN A CA 1
ATOM 538 C C . ASN A 1 71 ? -9.464 -3.031 -3.475 1.00 87.88 71 ASN A C 1
ATOM 540 O O . ASN A 1 71 ? -9.641 -2.189 -2.588 1.00 87.88 71 ASN A O 1
ATOM 544 N N . ILE A 1 72 ? -8.686 -2.819 -4.532 1.00 86.88 72 ILE A N 1
ATOM 545 C CA . ILE A 1 72 ? -7.955 -1.579 -4.788 1.00 86.88 72 ILE A CA 1
ATOM 546 C C . ILE A 1 72 ? -8.465 -0.993 -6.100 1.00 86.88 72 ILE A C 1
ATOM 548 O O . ILE A 1 72 ? -8.257 -1.570 -7.163 1.00 86.88 72 ILE A O 1
ATOM 552 N N . SER A 1 73 ? -9.122 0.159 -6.029 1.00 90.44 73 SER A N 1
ATOM 553 C CA . SER A 1 73 ? -9.670 0.863 -7.190 1.00 90.44 73 SER A CA 1
ATOM 554 C C . SER A 1 73 ? -8.858 2.111 -7.534 1.00 90.44 73 SER A C 1
ATOM 556 O O . SER A 1 73 ? -8.293 2.758 -6.650 1.00 90.44 73 SER A O 1
ATOM 558 N N . GLY A 1 74 ? -8.848 2.497 -8.811 1.00 85.88 74 GLY A N 1
ATOM 559 C CA . GLY A 1 74 ? -8.188 3.717 -9.297 1.00 85.88 74 GLY A CA 1
ATOM 560 C C . GLY A 1 74 ? -6.739 3.516 -9.748 1.00 85.88 74 GLY A C 1
ATOM 561 O O . GLY A 1 74 ? -6.055 4.485 -10.085 1.00 85.88 74 GLY A O 1
ATOM 562 N N . ILE A 1 75 ? -6.268 2.266 -9.810 1.00 81.19 75 ILE A N 1
ATOM 563 C CA . ILE A 1 75 ? -4.925 1.918 -10.297 1.00 81.19 75 ILE A CA 1
ATOM 564 C C . ILE A 1 75 ? -4.761 2.339 -11.759 1.00 81.19 75 ILE A C 1
ATOM 566 O O . ILE A 1 75 ? -3.685 2.807 -12.134 1.00 81.19 75 ILE A O 1
ATOM 570 N N . ASN A 1 76 ? -5.818 2.263 -12.573 1.00 81.06 76 ASN A N 1
ATOM 571 C CA . ASN A 1 76 ? -5.761 2.664 -13.981 1.00 81.06 76 ASN A CA 1
ATOM 572 C C . ASN A 1 76 ? -5.524 4.175 -14.191 1.00 81.06 76 ASN A C 1
ATOM 574 O O . ASN A 1 76 ? -5.187 4.598 -15.296 1.00 81.06 76 ASN A O 1
ATOM 578 N N . GLN A 1 77 ? -5.668 4.987 -13.138 1.00 81.44 77 GLN A N 1
ATOM 579 C CA . GLN A 1 77 ? -5.392 6.426 -13.154 1.00 81.44 77 GLN A CA 1
ATOM 580 C C . GLN A 1 77 ? -3.942 6.750 -12.772 1.00 81.44 77 GLN A C 1
ATOM 582 O O . GLN A 1 77 ? -3.566 7.925 -12.724 1.00 81.44 77 GLN A O 1
ATOM 587 N N . THR A 1 78 ? -3.140 5.726 -12.470 1.00 77.69 78 THR A N 1
ATOM 588 C CA . THR A 1 78 ? -1.723 5.866 -12.137 1.00 77.69 78 THR A CA 1
ATOM 589 C C . THR A 1 78 ? -0.942 6.300 -13.359 1.00 77.69 78 THR A C 1
ATOM 591 O O . THR A 1 78 ? -1.073 5.722 -14.436 1.00 77.69 78 THR A O 1
ATOM 594 N N . VAL A 1 79 ? -0.076 7.289 -13.169 1.00 75.88 79 VAL A N 1
ATOM 595 C CA . VAL A 1 79 ? 0.869 7.721 -14.193 1.00 75.88 79 VAL A CA 1
ATOM 596 C C . VAL A 1 79 ? 2.274 7.554 -13.636 1.00 75.88 79 VAL A C 1
ATOM 598 O O . VAL A 1 79 ? 2.602 8.096 -12.576 1.00 75.88 79 VAL A O 1
ATOM 601 N N . ALA A 1 80 ? 3.115 6.809 -14.350 1.00 72.44 80 ALA A N 1
ATOM 602 C CA . ALA A 1 80 ? 4.551 6.839 -14.109 1.00 72.44 80 ALA A CA 1
ATOM 603 C C . ALA A 1 80 ? 5.082 8.195 -14.590 1.00 72.44 80 ALA A C 1
ATOM 605 O O . ALA A 1 80 ? 4.982 8.521 -15.773 1.00 72.44 80 ALA A O 1
ATOM 606 N N . THR A 1 81 ? 5.571 9.021 -13.665 1.00 72.81 81 THR A N 1
ATOM 607 C CA . THR A 1 81 ? 5.970 10.406 -13.978 1.00 72.81 81 THR A CA 1
ATOM 608 C C . THR A 1 81 ? 7.471 10.590 -14.089 1.00 72.81 81 THR A C 1
ATOM 610 O O . THR A 1 81 ? 7.918 11.543 -14.719 1.00 72.81 81 THR A O 1
ATOM 613 N N . TYR A 1 82 ? 8.249 9.728 -13.438 1.00 70.31 82 TYR A N 1
ATOM 614 C CA . TYR A 1 82 ? 9.699 9.820 -13.448 1.00 70.31 82 TYR A CA 1
ATOM 615 C C . TYR A 1 82 ? 10.312 8.437 -13.296 1.00 70.31 82 TYR A C 1
ATOM 617 O O . TYR A 1 82 ? 9.932 7.678 -12.404 1.00 70.31 82 TYR A O 1
ATOM 625 N N . ILE A 1 83 ? 11.250 8.130 -14.185 1.00 67.06 83 ILE A N 1
ATOM 626 C CA . ILE A 1 83 ? 12.013 6.892 -14.178 1.00 67.06 83 ILE A CA 1
ATOM 627 C C . ILE A 1 83 ? 13.447 7.269 -14.458 1.00 67.06 83 ILE A C 1
ATOM 629 O O . ILE A 1 83 ? 13.746 7.906 -15.468 1.00 67.06 83 ILE A O 1
ATOM 633 N N . ASP A 1 84 ? 14.301 6.884 -13.531 1.00 67.44 84 ASP A N 1
ATOM 634 C CA . ASP A 1 84 ? 15.722 7.129 -13.586 1.00 67.44 84 ASP A CA 1
ATOM 635 C C . ASP A 1 84 ? 16.444 5.798 -13.474 1.00 67.44 84 ASP A C 1
ATOM 637 O O . ASP A 1 84 ? 16.292 5.063 -12.491 1.00 67.44 84 ASP A O 1
ATOM 641 N N . VAL A 1 85 ? 17.182 5.468 -14.525 1.00 65.69 85 VAL A N 1
ATOM 642 C CA . VAL A 1 85 ? 17.855 4.188 -14.673 1.00 65.69 85 VAL A CA 1
ATOM 643 C C . VAL A 1 85 ? 19.348 4.442 -14.707 1.00 65.69 85 VAL A C 1
ATOM 645 O O . VAL A 1 85 ? 19.866 5.146 -15.570 1.00 65.69 85 VAL A O 1
ATOM 648 N N . HIS A 1 86 ? 20.044 3.860 -13.740 1.00 66.00 86 HIS A N 1
ATOM 649 C CA . HIS A 1 86 ? 21.489 3.922 -13.636 1.00 66.00 86 HIS A CA 1
ATOM 650 C C . HIS A 1 86 ? 22.042 2.510 -13.803 1.00 66.00 86 HIS A C 1
ATOM 652 O O . HIS A 1 86 ? 22.122 1.734 -12.850 1.00 66.00 86 HIS A O 1
ATOM 658 N N . THR A 1 87 ? 22.422 2.155 -15.027 1.00 59.25 87 THR A N 1
ATOM 659 C CA . THR A 1 87 ? 23.000 0.847 -15.342 1.00 59.25 87 THR A CA 1
ATOM 660 C C . THR A 1 87 ? 24.531 0.905 -15.337 1.00 59.25 87 THR A C 1
ATOM 662 O O . THR A 1 87 ? 25.159 1.666 -16.070 1.00 59.25 87 THR A O 1
ATOM 665 N N . ALA A 1 88 ? 25.167 0.073 -14.507 1.00 59.34 88 ALA A N 1
ATOM 666 C CA . ALA A 1 88 ? 26.572 -0.302 -14.652 1.00 59.34 88 ALA A CA 1
ATOM 667 C C . ALA A 1 88 ? 26.672 -1.811 -14.929 1.00 59.34 88 ALA A C 1
ATOM 669 O O . ALA A 1 88 ? 25.786 -2.581 -14.566 1.00 59.34 88 ALA A O 1
ATOM 670 N N . ILE A 1 89 ? 27.770 -2.240 -15.563 1.00 52.50 89 ILE A N 1
ATOM 671 C CA . ILE A 1 89 ? 27.947 -3.568 -16.196 1.00 52.50 89 ILE A CA 1
ATOM 672 C C . ILE A 1 89 ? 27.556 -4.766 -15.297 1.00 52.50 89 ILE A C 1
ATOM 674 O O . ILE A 1 89 ? 27.161 -5.808 -15.808 1.00 52.50 89 ILE A O 1
ATOM 678 N N . LEU A 1 90 ? 27.649 -4.643 -13.969 1.00 56.59 90 LEU A N 1
ATOM 679 C CA . LEU A 1 90 ? 27.320 -5.718 -13.015 1.00 56.59 90 LEU A CA 1
ATOM 680 C C . LEU A 1 90 ? 26.301 -5.318 -11.939 1.00 56.59 90 LEU A C 1
ATOM 682 O O . LEU A 1 90 ? 25.771 -6.191 -11.246 1.00 56.59 90 LEU A O 1
ATOM 686 N N . VAL A 1 91 ? 26.042 -4.017 -11.791 1.00 65.38 91 VAL A N 1
ATOM 687 C CA . VAL A 1 91 ? 25.167 -3.451 -10.762 1.00 65.38 91 VAL A CA 1
ATOM 688 C C . VAL A 1 91 ? 24.353 -2.337 -11.399 1.00 65.38 91 VAL A C 1
ATOM 690 O O . VAL A 1 91 ? 24.917 -1.376 -11.912 1.00 65.38 91 VAL A O 1
ATOM 693 N N . GLY A 1 92 ? 23.033 -2.475 -11.375 1.00 69.94 92 GLY A N 1
ATOM 694 C CA . GLY A 1 92 ? 22.116 -1.425 -11.810 1.00 69.94 92 GLY A CA 1
ATOM 695 C C . GLY A 1 92 ? 21.323 -0.896 -10.628 1.00 69.94 92 GLY A C 1
ATOM 696 O O . GLY A 1 92 ? 21.039 -1.649 -9.697 1.00 69.94 92 GLY A O 1
ATOM 697 N N . SER A 1 93 ? 20.935 0.369 -10.664 1.00 78.38 93 SER A N 1
ATOM 698 C CA . SER A 1 93 ? 19.896 0.896 -9.791 1.00 78.38 93 SER A CA 1
ATOM 699 C C . SER A 1 93 ? 18.800 1.559 -10.612 1.00 78.38 93 SER A C 1
ATOM 701 O O . SER A 1 93 ? 19.039 2.150 -11.665 1.00 78.38 93 SER A O 1
ATOM 703 N N . TYR A 1 94 ? 17.575 1.413 -10.130 1.00 76.94 94 TYR A N 1
ATOM 704 C CA . TYR A 1 94 ? 16.375 1.937 -10.761 1.00 76.94 94 TYR A CA 1
ATOM 705 C C . TYR A 1 94 ? 15.637 2.749 -9.715 1.00 76.94 94 TYR A C 1
ATOM 707 O O . TYR A 1 94 ? 15.409 2.259 -8.609 1.00 76.94 94 TYR A O 1
ATOM 715 N N . ASN A 1 95 ? 15.263 3.974 -10.057 1.00 79.62 95 ASN A N 1
ATOM 716 C CA . ASN A 1 95 ? 14.387 4.792 -9.240 1.00 79.62 95 ASN A CA 1
ATOM 717 C C . ASN A 1 95 ? 13.145 5.146 -10.052 1.00 79.62 95 ASN A C 1
ATOM 719 O O . ASN A 1 95 ? 13.234 5.723 -11.134 1.00 79.62 95 ASN A O 1
ATOM 723 N N . VAL A 1 96 ? 11.986 4.757 -9.541 1.00 76.81 96 VAL A N 1
ATOM 724 C CA . VAL A 1 96 ? 10.710 4.852 -10.241 1.00 76.81 96 VAL A CA 1
ATOM 725 C C . VAL A 1 96 ? 9.731 5.591 -9.348 1.00 76.81 96 VAL A C 1
ATOM 727 O O . VAL A 1 96 ? 9.437 5.142 -8.239 1.00 76.81 96 VAL A O 1
ATOM 730 N N . THR A 1 97 ? 9.196 6.704 -9.838 1.00 81.44 97 THR A N 1
ATOM 731 C CA . THR A 1 97 ? 8.161 7.471 -9.146 1.00 81.44 97 THR A CA 1
ATOM 732 C C . THR A 1 97 ? 6.824 7.320 -9.860 1.00 81.44 97 THR A C 1
ATOM 734 O O . THR A 1 97 ? 6.651 7.741 -11.010 1.00 81.44 97 THR A O 1
ATOM 737 N N . PHE A 1 98 ? 5.853 6.773 -9.137 1.00 79.06 98 PHE A N 1
ATOM 738 C CA . PHE A 1 98 ? 4.457 6.699 -9.542 1.00 79.06 98 PHE A CA 1
ATOM 739 C C . PHE A 1 98 ? 3.656 7.785 -8.842 1.00 79.06 98 PHE A C 1
ATOM 741 O O . PHE A 1 98 ? 3.766 7.953 -7.628 1.00 79.06 98 PHE A O 1
ATOM 748 N N . ASN A 1 99 ? 2.814 8.482 -9.600 1.00 81.81 99 ASN A N 1
ATOM 749 C CA . ASN A 1 99 ? 1.838 9.412 -9.055 1.00 81.81 99 ASN A CA 1
ATOM 750 C C . ASN A 1 99 ? 0.427 8.902 -9.342 1.00 81.81 99 ASN A C 1
ATOM 752 O O . ASN A 1 99 ? 0.046 8.672 -10.492 1.00 81.81 99 ASN A O 1
ATOM 756 N N . LEU A 1 100 ? -0.345 8.731 -8.275 1.00 85.44 100 LEU A N 1
ATOM 757 C CA . LEU A 1 100 ? -1.699 8.205 -8.286 1.00 85.44 100 LEU A CA 1
ATOM 758 C C . LEU A 1 100 ? -2.616 9.316 -7.780 1.00 85.44 100 LEU A C 1
ATOM 760 O O . LEU A 1 100 ? -2.494 9.762 -6.642 1.00 85.44 100 LEU A O 1
ATOM 764 N N . LYS A 1 101 ? -3.526 9.798 -8.633 1.00 86.50 101 LYS A N 1
ATOM 765 C CA . LYS A 1 101 ? -4.41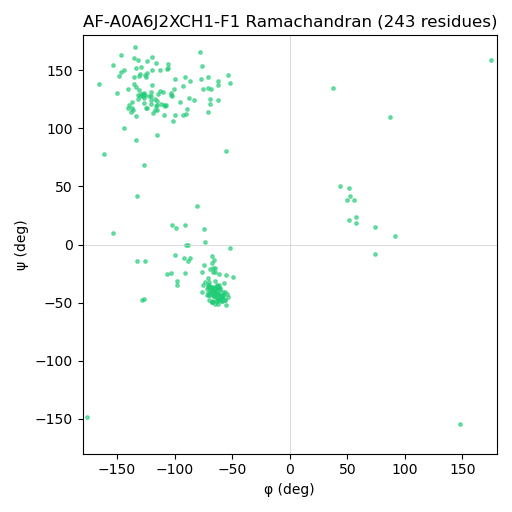9 10.920 -8.281 1.00 86.50 101 LYS A CA 1
ATOM 766 C C . LYS A 1 101 ? -5.338 10.577 -7.112 1.00 86.50 101 LYS A C 1
ATOM 768 O O . LYS A 1 101 ? -5.615 11.428 -6.274 1.00 86.50 101 LYS A O 1
ATOM 773 N N . GLY A 1 102 ? -5.798 9.335 -7.061 1.00 86.75 102 GLY A N 1
ATOM 774 C CA . GLY A 1 102 ? -6.601 8.815 -5.973 1.00 86.75 102 GLY A CA 1
ATOM 775 C C . GLY A 1 102 ? -6.666 7.300 -6.048 1.00 86.75 102 GLY A C 1
ATOM 776 O O . GLY A 1 102 ? -6.816 6.755 -7.139 1.00 86.75 102 GLY A O 1
ATOM 777 N N . ILE A 1 103 ? -6.546 6.641 -4.901 1.00 88.62 103 ILE A N 1
ATOM 778 C CA . ILE A 1 103 ? -6.748 5.197 -4.784 1.00 88.62 103 ILE A CA 1
ATOM 779 C C . ILE A 1 103 ? -7.755 4.950 -3.685 1.00 88.62 103 ILE A C 1
ATOM 781 O O . ILE A 1 103 ? -7.599 5.464 -2.577 1.00 88.62 103 ILE A O 1
ATOM 785 N N . ASP A 1 104 ? -8.754 4.139 -3.991 1.00 91.94 104 ASP A N 1
ATOM 786 C CA . ASP A 1 104 ? -9.720 3.672 -3.013 1.00 91.94 104 ASP A CA 1
ATOM 787 C C . ASP A 1 104 ? -9.368 2.225 -2.627 1.00 91.94 104 ASP A C 1
ATOM 789 O O . ASP A 1 104 ? -9.181 1.361 -3.481 1.00 91.94 104 ASP A O 1
ATOM 793 N N . PHE A 1 105 ? -9.259 1.964 -1.329 1.00 92.06 105 PHE A N 1
ATOM 794 C CA . PHE A 1 105 ? -9.038 0.650 -0.739 1.00 92.06 105 PHE A CA 1
ATOM 795 C C . PHE A 1 105 ? -10.289 0.259 0.026 1.00 92.06 105 PHE A C 1
ATOM 797 O O . PHE A 1 105 ? -10.781 1.036 0.844 1.00 92.06 105 PHE A O 1
ATOM 804 N N . VAL A 1 106 ? -10.772 -0.957 -0.185 1.00 94.25 106 VAL A N 1
ATOM 805 C CA . VAL A 1 106 ? -11.838 -1.551 0.623 1.00 94.25 106 VAL A CA 1
ATOM 806 C C . VAL A 1 106 ? -11.382 -2.932 1.042 1.00 94.25 106 VAL A C 1
ATOM 808 O O . VAL A 1 106 ? -10.976 -3.713 0.195 1.00 94.25 106 VAL A O 1
ATOM 811 N N . LEU A 1 107 ? -11.431 -3.249 2.331 1.00 94.88 107 LEU A N 1
ATOM 812 C CA . LEU A 1 107 ? -11.140 -4.593 2.824 1.00 94.88 107 LEU A CA 1
ATOM 813 C C . LEU A 1 107 ? -12.029 -4.940 4.008 1.00 94.88 107 LEU A C 1
ATOM 815 O O . LEU A 1 107 ? -12.384 -4.074 4.805 1.00 94.88 107 LEU A O 1
ATOM 819 N N . ASN A 1 108 ? -12.321 -6.225 4.166 1.00 97.44 108 ASN A N 1
ATOM 820 C CA . ASN A 1 108 ? -12.865 -6.763 5.403 1.00 97.44 108 ASN A CA 1
ATOM 821 C C . ASN A 1 108 ? -11.716 -7.211 6.304 1.00 97.44 108 ASN A C 1
ATOM 823 O O . ASN A 1 108 ? -10.709 -7.735 5.818 1.00 97.44 108 ASN A O 1
ATOM 827 N N . TYR A 1 109 ? -11.862 -7.031 7.610 1.00 95.88 109 TYR A N 1
ATOM 828 C CA . TYR A 1 109 ? -10.850 -7.412 8.583 1.00 95.88 109 TYR A CA 1
ATOM 829 C C . TYR A 1 109 ? -11.444 -8.159 9.769 1.00 95.88 109 TYR A C 1
ATOM 831 O O . TYR A 1 109 ? -12.580 -7.935 10.175 1.00 95.88 109 TYR A O 1
ATOM 839 N N . THR A 1 110 ? -10.621 -9.009 10.368 1.00 97.31 110 THR A N 1
ATOM 840 C CA . THR A 1 110 ? -10.787 -9.510 11.728 1.00 97.31 110 THR A CA 1
ATOM 841 C C . THR A 1 110 ? -9.487 -9.242 12.468 1.00 97.31 110 THR A C 1
ATOM 843 O O . THR A 1 110 ? -8.415 -9.615 11.997 1.00 97.31 110 THR A O 1
ATOM 846 N N . THR A 1 111 ? -9.565 -8.566 13.606 1.00 96.00 111 THR A N 1
ATOM 847 C CA . THR A 1 111 ? -8.398 -8.205 14.410 1.00 96.00 111 THR A CA 1
ATOM 848 C C . THR A 1 111 ? -8.626 -8.589 15.860 1.00 96.00 111 THR A C 1
ATOM 850 O O . THR A 1 111 ? -9.742 -8.489 16.368 1.00 96.00 111 THR A O 1
ATOM 853 N N . ASP A 1 112 ? -7.554 -8.998 16.520 1.00 96.31 112 ASP A N 1
ATOM 854 C CA . ASP A 1 112 ? -7.490 -9.199 17.964 1.00 96.31 112 ASP A CA 1
ATOM 855 C C . ASP A 1 112 ? -6.094 -8.786 18.421 1.00 96.31 112 ASP A C 1
ATOM 857 O O . ASP A 1 112 ? -5.115 -9.490 18.167 1.00 96.31 112 ASP A O 1
ATOM 861 N N . VAL A 1 113 ? -5.991 -7.576 18.963 1.00 93.88 113 VAL A N 1
ATOM 862 C CA . VAL A 1 113 ? -4.733 -6.888 19.240 1.00 93.88 113 VAL A CA 1
ATOM 863 C C . VAL A 1 113 ? -4.773 -6.266 20.631 1.00 93.88 113 VAL A C 1
ATOM 865 O O . VAL A 1 113 ? -5.791 -5.755 21.071 1.00 93.88 113 VAL A O 1
ATOM 868 N N . LEU A 1 114 ? -3.645 -6.260 21.328 1.00 91.88 114 LEU A N 1
ATOM 869 C CA . LEU A 1 114 ? -3.420 -5.570 22.589 1.00 91.88 114 LEU A CA 1
ATOM 870 C C . LEU A 1 114 ? -2.436 -4.422 22.368 1.00 91.88 114 LEU A C 1
ATOM 872 O O . LEU A 1 114 ? -1.289 -4.640 21.972 1.00 91.88 114 LEU A O 1
ATOM 876 N N . LEU A 1 115 ? -2.869 -3.199 22.671 1.00 86.81 115 LEU A N 1
ATOM 877 C CA . LEU A 1 115 ? -2.015 -2.014 22.672 1.00 86.81 115 LEU A CA 1
ATOM 878 C C . LEU A 1 115 ? -1.347 -1.85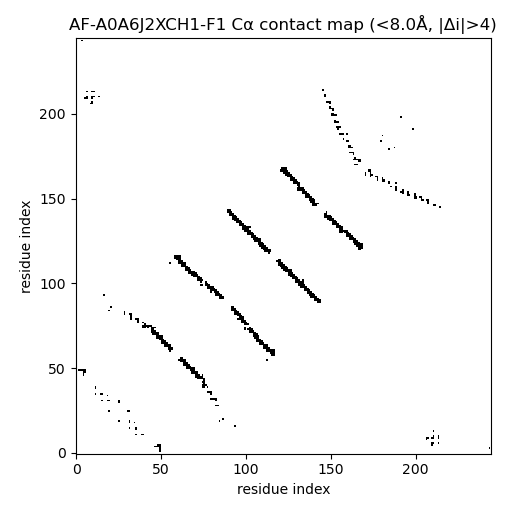3 24.042 1.00 86.81 115 LEU A C 1
ATOM 880 O O . LEU A 1 115 ? -2.007 -1.862 25.084 1.00 86.81 115 LEU A O 1
ATOM 884 N N . GLY A 1 116 ? -0.020 -1.742 24.047 1.00 87.38 116 GLY A N 1
ATOM 885 C CA . GLY A 1 116 ? 0.818 -1.662 25.243 1.00 87.38 116 GLY A CA 1
ATOM 886 C C . GLY A 1 116 ? 0.661 -2.857 26.184 1.00 87.38 116 GLY A C 1
ATOM 887 O O . GLY A 1 116 ? 0.892 -2.706 27.378 1.00 87.38 116 GLY A O 1
ATOM 888 N N . ASN A 1 117 ? 0.217 -4.014 25.674 1.00 86.06 117 ASN A N 1
ATOM 889 C CA . ASN A 1 117 ? -0.204 -5.186 26.458 1.00 86.06 117 ASN A CA 1
ATOM 890 C C . ASN A 1 117 ? -1.341 -4.917 27.467 1.00 86.06 117 ASN A C 1
ATOM 892 O O . ASN A 1 117 ? -1.527 -5.698 28.397 1.00 86.06 117 ASN A O 1
ATOM 896 N N . LEU A 1 118 ? -2.087 -3.819 27.310 1.00 90.50 118 LEU A N 1
ATOM 897 C CA . LEU A 1 118 ? -3.086 -3.371 28.285 1.00 90.50 118 LEU A CA 1
ATOM 898 C C . LEU A 1 118 ? -4.460 -3.149 27.662 1.00 90.50 118 LEU A C 1
ATOM 900 O O . LEU A 1 118 ? -5.462 -3.577 28.229 1.00 90.50 118 LEU A O 1
ATOM 904 N N . LEU A 1 119 ? -4.515 -2.459 26.522 1.00 90.50 119 LEU A N 1
ATOM 905 C CA . LEU A 1 119 ? -5.775 -2.040 25.923 1.00 90.50 119 LEU A CA 1
ATOM 906 C C . LEU A 1 119 ? -6.165 -3.003 24.793 1.00 90.50 119 LEU A C 1
ATOM 908 O O . LEU A 1 119 ? -5.485 -3.013 23.763 1.00 90.50 119 LEU A O 1
ATOM 912 N N . PRO A 1 120 ? -7.229 -3.810 24.956 1.00 90.81 120 PRO A N 1
ATOM 913 C CA . PRO A 1 120 ? -7.700 -4.692 23.902 1.00 90.81 120 PRO A CA 1
ATOM 914 C C . PRO A 1 120 ? -8.344 -3.892 22.771 1.00 90.81 120 PRO A C 1
ATOM 916 O O . PRO A 1 120 ? -9.161 -2.999 22.983 1.00 90.81 120 PRO A O 1
ATOM 919 N N . PHE A 1 121 ? -7.971 -4.266 21.561 1.00 90.19 121 PHE A N 1
ATOM 920 C CA . PHE A 1 121 ? -8.402 -3.723 20.291 1.00 90.19 121 PHE A CA 1
ATOM 921 C C . PHE A 1 121 ? -8.730 -4.906 19.380 1.00 90.19 121 PHE A C 1
ATOM 923 O O . PHE A 1 121 ? -7.878 -5.453 18.681 1.00 90.19 121 PHE A O 1
ATOM 930 N N . PHE A 1 122 ? -9.982 -5.339 19.435 1.00 94.75 122 PHE A N 1
ATOM 931 C CA . PHE A 1 122 ? -10.504 -6.423 18.612 1.00 94.75 122 PHE A CA 1
ATOM 932 C C . PHE A 1 122 ? -11.652 -5.911 17.751 1.00 94.75 122 PHE A C 1
ATOM 934 O O . PHE A 1 122 ? -12.246 -4.876 18.047 1.00 94.75 122 PHE A O 1
ATOM 941 N N . GLY A 1 123 ? -11.989 -6.626 16.690 1.00 95.56 123 GLY A N 1
ATOM 942 C CA . GLY A 1 123 ? -13.103 -6.252 15.829 1.00 95.56 123 GLY A CA 1
ATOM 943 C C . GLY A 1 123 ? -13.216 -7.145 14.610 1.00 95.56 123 GLY A C 1
ATOM 944 O O . GLY A 1 123 ? -12.250 -7.795 14.208 1.00 95.56 123 GLY A O 1
ATOM 945 N N . ASN A 1 124 ? -14.408 -7.163 14.032 1.00 96.94 124 ASN A N 1
ATOM 946 C CA . ASN A 1 124 ? -14.680 -7.785 12.748 1.00 96.94 124 ASN A CA 1
ATOM 947 C C . ASN A 1 124 ? -15.563 -6.835 11.940 1.00 96.94 124 ASN A C 1
ATOM 949 O O . ASN A 1 124 ? -16.682 -6.531 12.349 1.00 96.94 124 ASN A O 1
ATOM 953 N N . GLY A 1 125 ? -15.053 -6.337 10.820 1.00 96.69 125 GLY A N 1
ATOM 954 C CA . GLY A 1 125 ? -15.753 -5.331 10.034 1.00 96.69 125 GLY A CA 1
ATOM 955 C C . GLY A 1 125 ? -15.018 -4.983 8.752 1.00 96.69 125 GLY A C 1
ATOM 956 O O . GLY A 1 125 ? -14.334 -5.827 8.176 1.00 96.69 125 GLY A O 1
ATOM 957 N N . SER A 1 126 ? -15.153 -3.738 8.302 1.00 96.81 126 SER A N 1
ATOM 958 C CA . SER A 1 126 ? -14.520 -3.256 7.074 1.00 96.81 126 SER A CA 1
ATOM 959 C C . SER A 1 126 ? -13.683 -2.008 7.310 1.00 96.81 126 SER A C 1
ATOM 961 O O . SER A 1 126 ? -14.059 -1.149 8.107 1.00 96.81 126 SER A O 1
ATOM 963 N N . ILE A 1 127 ? -12.586 -1.893 6.570 1.00 94.56 127 ILE A N 1
ATOM 964 C CA . ILE A 1 127 ? -11.809 -0.666 6.428 1.00 94.56 127 ILE A CA 1
ATOM 965 C C . ILE A 1 127 ? -12.007 -0.170 5.001 1.00 94.56 127 ILE A C 1
ATOM 967 O O . ILE A 1 127 ? -11.854 -0.934 4.045 1.00 94.56 127 ILE A O 1
ATOM 971 N N . LYS A 1 128 ? -12.326 1.114 4.864 1.00 95.25 128 LYS A N 1
ATOM 972 C CA . LYS A 1 128 ? -12.282 1.836 3.597 1.00 95.25 128 LYS A CA 1
ATOM 973 C C . LYS A 1 128 ? -11.293 2.977 3.731 1.00 95.25 128 LYS A C 1
ATOM 975 O O . LYS A 1 128 ? -11.264 3.656 4.753 1.00 95.25 128 LYS A O 1
ATOM 980 N N . ALA A 1 129 ? -10.475 3.190 2.718 1.00 91.44 129 ALA A N 1
ATOM 981 C CA . ALA A 1 129 ? -9.545 4.304 2.699 1.00 91.44 129 ALA A CA 1
ATOM 982 C C . ALA A 1 129 ? -9.484 4.892 1.301 1.00 91.44 129 ALA A C 1
ATOM 984 O O . ALA A 1 129 ? -9.332 4.152 0.337 1.00 91.44 129 ALA A O 1
ATOM 985 N N . ARG A 1 130 ? -9.545 6.214 1.191 1.00 91.94 130 ARG A N 1
ATOM 986 C CA . ARG A 1 130 ? -9.228 6.924 -0.045 1.00 91.94 130 ARG A CA 1
ATOM 987 C C . ARG A 1 130 ? -7.926 7.661 0.161 1.00 91.94 130 ARG A C 1
ATOM 989 O O . ARG A 1 130 ? -7.888 8.614 0.931 1.00 91.94 130 ARG A O 1
ATOM 996 N N . LEU A 1 131 ? -6.871 7.242 -0.521 1.00 89.81 131 LEU A N 1
ATOM 997 C CA . LEU A 1 131 ? -5.600 7.956 -0.528 1.00 89.81 131 LEU A CA 1
ATOM 998 C C . LEU A 1 131 ? -5.625 8.965 -1.673 1.00 89.81 131 LEU A C 1
ATOM 1000 O O . LEU A 1 131 ? -5.730 8.579 -2.834 1.00 89.81 131 LEU A O 1
ATOM 1004 N N . ASP A 1 132 ? -5.556 10.250 -1.346 1.00 90.12 132 ASP A N 1
ATOM 1005 C CA . ASP A 1 132 ? -5.492 11.331 -2.332 1.00 90.12 132 ASP A CA 1
ATOM 1006 C C . ASP A 1 132 ? -4.038 11.576 -2.738 1.00 90.12 132 ASP A C 1
ATOM 1008 O O . ASP A 1 132 ? -3.167 11.535 -1.875 1.00 90.12 132 ASP A O 1
ATOM 1012 N N . ASN A 1 133 ? -3.769 11.839 -4.021 1.00 89.25 133 ASN A N 1
ATOM 1013 C CA . ASN A 1 133 ? -2.438 12.201 -4.534 1.00 89.25 133 ASN A CA 1
ATOM 1014 C C . ASN A 1 133 ? -1.292 11.346 -3.951 1.00 89.25 133 ASN A C 1
ATOM 1016 O O . ASN A 1 133 ? -0.305 11.874 -3.433 1.00 89.25 133 ASN A O 1
ATOM 1020 N N . LEU A 1 134 ? -1.444 10.019 -3.988 1.00 86.88 134 LEU A N 1
ATOM 1021 C CA . LEU A 1 134 ? -0.419 9.099 -3.515 1.00 86.88 134 LEU A CA 1
ATOM 1022 C C . LEU A 1 134 ? 0.777 9.146 -4.471 1.00 86.88 134 LEU A C 1
ATOM 1024 O O . LEU A 1 134 ? 0.660 8.818 -5.651 1.00 86.88 134 LEU A O 1
ATOM 1028 N N . THR A 1 135 ? 1.942 9.493 -3.943 1.00 87.31 135 THR A N 1
ATOM 1029 C CA . THR A 1 135 ? 3.219 9.339 -4.639 1.00 87.31 135 THR A CA 1
ATOM 1030 C C . THR A 1 135 ? 3.935 8.129 -4.064 1.00 87.31 135 THR A C 1
ATOM 1032 O O . THR A 1 135 ? 4.109 8.042 -2.850 1.00 87.31 135 THR A O 1
ATOM 1035 N N . ILE A 1 136 ? 4.378 7.210 -4.919 1.00 84.69 136 ILE A N 1
ATOM 1036 C CA . ILE A 1 136 ? 5.184 6.044 -4.542 1.00 84.69 136 ILE A CA 1
ATOM 1037 C C . ILE A 1 136 ? 6.536 6.171 -5.233 1.00 84.69 136 ILE A C 1
ATOM 1039 O O . ILE A 1 136 ? 6.598 6.288 -6.452 1.00 84.69 136 ILE A O 1
ATOM 1043 N N . ASN A 1 137 ? 7.613 6.121 -4.458 1.00 84.94 137 ASN A N 1
ATOM 1044 C CA . ASN A 1 137 ? 8.984 6.082 -4.947 1.00 84.94 137 ASN A CA 1
ATOM 1045 C C . ASN A 1 137 ? 9.544 4.691 -4.681 1.00 84.94 137 ASN A C 1
ATOM 1047 O O . ASN A 1 137 ? 9.611 4.263 -3.529 1.00 84.94 137 ASN A O 1
ATOM 1051 N N . ILE A 1 138 ? 9.939 3.990 -5.733 1.00 83.31 138 ILE A N 1
ATOM 1052 C CA . ILE A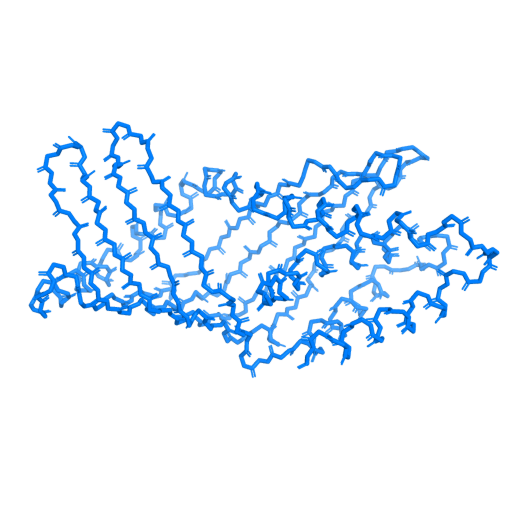 1 138 ? 10.508 2.652 -5.653 1.00 83.31 138 ILE A CA 1
ATOM 1053 C C . ILE A 1 138 ? 11.945 2.737 -6.129 1.00 83.31 138 ILE A C 1
ATOM 1055 O O . ILE A 1 138 ? 12.208 3.029 -7.292 1.00 83.31 138 ILE A O 1
ATOM 1059 N N . TYR A 1 139 ? 12.865 2.450 -5.222 1.00 85.12 139 TYR A N 1
ATOM 1060 C CA . TYR A 1 139 ? 14.267 2.260 -5.533 1.00 85.12 139 TYR A CA 1
ATOM 1061 C C . TYR A 1 139 ? 14.576 0.766 -5.532 1.00 85.12 139 TYR A C 1
ATOM 1063 O O . TYR A 1 139 ? 14.220 0.063 -4.589 1.00 85.12 139 TYR A O 1
ATOM 1071 N N . VAL A 1 140 ? 15.228 0.275 -6.578 1.00 82.50 140 VAL A N 1
ATOM 1072 C CA . VAL A 1 140 ? 15.605 -1.134 -6.721 1.00 82.50 140 VAL A CA 1
ATOM 1073 C C . VAL A 1 140 ? 17.065 -1.215 -7.116 1.00 82.50 140 VAL A C 1
ATOM 1075 O O . VAL A 1 140 ? 17.485 -0.538 -8.050 1.00 82.50 140 VAL A O 1
ATOM 1078 N N . GLU A 1 141 ? 17.828 -2.076 -6.451 1.00 83.00 141 GLU A N 1
ATOM 1079 C CA . GLU A 1 141 ? 19.166 -2.449 -6.902 1.00 83.00 141 GLU A CA 1
ATOM 1080 C C . GLU A 1 141 ? 19.092 -3.790 -7.626 1.00 83.00 141 GLU A C 1
ATOM 1082 O O . GLU A 1 141 ? 18.355 -4.698 -7.252 1.00 83.00 141 GLU A O 1
ATOM 1087 N N . ASN A 1 142 ? 19.865 -3.936 -8.686 1.00 77.44 142 ASN A N 1
ATOM 1088 C CA . ASN A 1 142 ? 20.054 -5.200 -9.369 1.00 77.44 142 ASN A CA 1
ATOM 1089 C C . ASN A 1 142 ? 21.510 -5.614 -9.204 1.00 77.44 142 ASN A C 1
ATOM 1091 O O . ASN A 1 142 ? 22.415 -4.829 -9.484 1.00 77.44 142 ASN A O 1
ATOM 1095 N N . HIS A 1 143 ? 21.718 -6.853 -8.771 1.00 73.75 143 HIS A N 1
ATOM 1096 C CA . HIS A 1 143 ? 23.028 -7.478 -8.745 1.00 73.75 143 HIS A CA 1
ATOM 1097 C C . HIS A 1 143 ? 22.964 -8.791 -9.524 1.00 73.75 143 HIS A C 1
ATOM 1099 O O . HIS A 1 143 ? 22.252 -9.717 -9.126 1.00 73.75 143 HIS A O 1
ATOM 1105 N N . LEU A 1 144 ? 23.728 -8.890 -10.617 1.00 64.88 144 LEU A N 1
ATOM 1106 C CA . LEU A 1 144 ? 23.796 -10.094 -11.457 1.00 64.88 144 LEU A CA 1
ATOM 1107 C C . LEU A 1 144 ? 22.409 -10.617 -11.889 1.00 64.88 144 LEU A C 1
ATOM 1109 O O . LEU A 1 144 ? 22.123 -11.802 -11.736 1.00 64.88 144 LEU A O 1
ATOM 1113 N N . THR A 1 145 ? 21.541 -9.740 -12.405 1.00 66.38 145 THR A N 1
ATOM 1114 C CA . THR A 1 145 ? 20.155 -10.004 -12.865 1.00 66.38 145 THR A CA 1
ATOM 1115 C C . THR A 1 145 ? 19.104 -10.224 -11.770 1.00 66.38 145 THR A C 1
ATOM 1117 O O . THR A 1 145 ? 17.909 -10.227 -12.070 1.00 66.38 145 THR A O 1
ATOM 1120 N N . LYS A 1 146 ? 19.498 -10.331 -10.494 1.00 72.56 146 LYS A N 1
ATOM 1121 C CA . LYS A 1 146 ? 18.553 -10.457 -9.373 1.00 72.56 146 LYS A CA 1
ATOM 1122 C C . LYS A 1 146 ? 18.204 -9.100 -8.783 1.00 72.56 146 LYS A C 1
ATOM 1124 O O . LYS A 1 146 ? 19.090 -8.280 -8.543 1.00 72.56 146 LYS A O 1
ATOM 1129 N N . LEU A 1 147 ? 16.918 -8.895 -8.507 1.00 76.31 147 LEU A N 1
ATOM 1130 C CA . LEU A 1 147 ? 16.433 -7.676 -7.872 1.00 76.31 147 LEU A CA 1
ATOM 1131 C C . LEU A 1 147 ? 16.619 -7.796 -6.365 1.00 76.31 147 LEU A C 1
ATOM 1133 O O . LEU A 1 147 ? 16.197 -8.758 -5.723 1.00 76.31 147 LEU A O 1
ATOM 1137 N N . ARG A 1 148 ? 17.321 -6.822 -5.806 1.00 81.94 148 ARG A N 1
ATOM 1138 C CA . ARG A 1 148 ? 17.751 -6.768 -4.417 1.00 81.94 148 ARG A CA 1
ATOM 1139 C C . ARG A 1 148 ? 17.487 -5.369 -3.875 1.00 81.94 148 ARG A C 1
ATOM 1141 O O . ARG A 1 148 ? 17.366 -4.400 -4.619 1.00 81.94 148 ARG A O 1
ATOM 1148 N N . ASN A 1 149 ? 17.440 -5.271 -2.552 1.00 83.94 149 ASN A N 1
ATOM 1149 C CA . ASN A 1 149 ? 17.393 -3.997 -1.836 1.00 83.94 149 ASN A CA 1
ATOM 1150 C C . ASN A 1 149 ? 16.277 -3.065 -2.328 1.00 83.94 149 ASN A C 1
ATOM 1152 O O . ASN A 1 149 ? 16.490 -1.860 -2.468 1.00 83.94 149 ASN A O 1
ATOM 1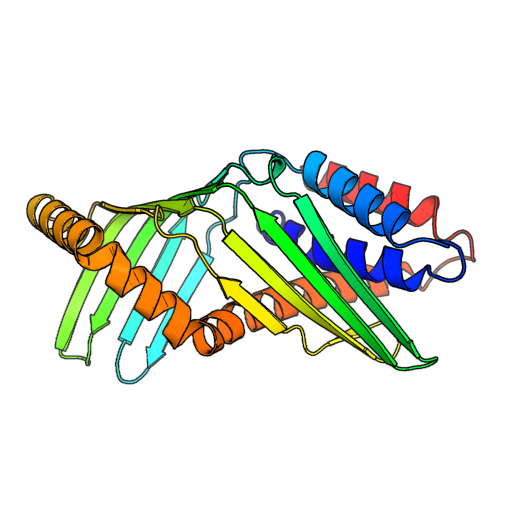156 N N . ILE A 1 150 ? 15.091 -3.624 -2.581 1.00 82.00 150 ILE A N 1
ATOM 1157 C CA . ILE A 1 150 ? 13.924 -2.817 -2.924 1.00 82.00 150 ILE A CA 1
ATOM 1158 C C . ILE A 1 150 ? 13.605 -1.916 -1.731 1.00 82.00 150 ILE A C 1
ATOM 1160 O O . ILE A 1 150 ? 13.424 -2.398 -0.615 1.00 82.00 150 ILE A O 1
ATOM 1164 N N . LYS A 1 151 ? 13.558 -0.606 -1.964 1.00 85.94 151 LYS A N 1
ATOM 1165 C CA . LYS A 1 151 ? 13.155 0.406 -0.990 1.00 85.94 151 LYS A CA 1
ATOM 1166 C C . LYS A 1 151 ? 11.957 1.151 -1.539 1.00 85.94 151 LYS A C 1
ATOM 1168 O O . LYS A 1 151 ? 12.004 1.683 -2.644 1.00 85.94 151 LYS A O 1
ATOM 1173 N N . VAL A 1 152 ? 10.905 1.222 -0.742 1.00 81.44 152 VAL A N 1
ATOM 1174 C CA . VAL A 1 152 ? 9.686 1.942 -1.085 1.00 81.44 152 VAL A CA 1
ATOM 1175 C C . VAL A 1 152 ? 9.498 3.109 -0.136 1.00 81.44 152 VAL A C 1
ATOM 1177 O O . VAL A 1 152 ? 9.391 2.929 1.073 1.00 81.44 152 VAL A O 1
ATOM 1180 N N . GLY A 1 153 ? 9.454 4.308 -0.705 1.00 85.69 153 GLY A N 1
ATOM 1181 C CA . GLY A 1 153 ? 8.975 5.514 -0.048 1.00 85.69 153 GLY A CA 1
ATOM 1182 C C . GLY A 1 153 ? 7.602 5.889 -0.588 1.00 85.69 153 GLY A C 1
ATOM 1183 O O . GLY A 1 153 ? 7.282 5.605 -1.741 1.00 85.69 153 GLY A O 1
ATOM 1184 N N . PHE A 1 154 ? 6.789 6.555 0.220 1.00 86.50 154 PHE A N 1
ATOM 1185 C CA . PHE A 1 154 ? 5.505 7.073 -0.236 1.00 86.50 154 PHE A CA 1
ATOM 1186 C C . PHE A 1 154 ? 5.143 8.380 0.471 1.00 86.50 154 PHE A C 1
ATOM 1188 O O . PHE A 1 154 ? 5.708 8.714 1.515 1.00 86.50 154 PHE A O 1
ATOM 1195 N N . SER A 1 155 ? 4.197 9.109 -0.111 1.00 87.06 155 SER A N 1
ATOM 1196 C CA . SER A 1 155 ? 3.536 10.266 0.495 1.00 87.06 155 SER A CA 1
ATOM 1197 C C . SER A 1 155 ? 2.093 10.339 0.026 1.00 87.06 155 SER A C 1
ATOM 1199 O O . SER A 1 155 ? 1.802 9.975 -1.110 1.00 87.06 155 SER A O 1
ATOM 1201 N N . VAL A 1 156 ? 1.205 10.840 0.879 1.00 87.50 156 VAL A N 1
ATOM 1202 C CA . VAL A 1 156 ? -0.219 11.022 0.570 1.00 87.50 156 VAL A CA 1
ATOM 1203 C C . VAL A 1 156 ? -0.616 12.490 0.681 1.00 87.50 156 VAL A C 1
ATOM 1205 O O . VAL A 1 156 ? -0.041 13.247 1.465 1.00 87.50 156 VAL A O 1
ATOM 1208 N N . GLY A 1 157 ? -1.607 12.880 -0.111 1.00 87.31 157 GLY A N 1
ATOM 1209 C CA . GLY A 1 157 ? -2.212 14.201 -0.126 1.00 87.31 157 GLY A CA 1
ATOM 1210 C C . GLY A 1 157 ? -3.196 14.438 1.017 1.00 87.31 157 GLY A C 1
ATOM 1211 O O . GLY A 1 157 ? -3.675 13.519 1.689 1.00 87.31 157 GLY A O 1
ATOM 1212 N N . GLU A 1 158 ? -3.527 15.715 1.202 1.00 85.44 158 GLU A N 1
ATOM 1213 C CA . GLU A 1 158 ? -4.308 16.237 2.331 1.00 85.44 158 GLU A CA 1
ATOM 1214 C C . GLU A 1 158 ? -5.754 15.732 2.388 1.00 85.44 158 GLU A C 1
ATOM 1216 O O . GLU A 1 158 ? -6.356 15.714 3.459 1.00 85.44 158 GLU A O 1
ATOM 1221 N N . LYS A 1 159 ? -6.326 15.306 1.255 1.00 87.00 159 LYS A N 1
ATOM 1222 C CA . LYS A 1 159 ? -7.722 14.835 1.177 1.00 87.00 159 LYS A CA 1
ATOM 1223 C C . LYS A 1 159 ? -7.871 13.333 1.404 1.00 87.00 159 LYS A C 1
ATOM 1225 O O . LYS A 1 159 ? -8.899 12.755 1.048 1.00 87.00 159 LYS A O 1
ATOM 1230 N N . THR A 1 160 ? -6.846 12.704 1.968 1.00 87.00 160 THR A N 1
ATOM 1231 C CA . THR A 1 160 ? -6.893 11.294 2.338 1.00 87.00 160 THR A CA 1
ATOM 1232 C C . THR A 1 160 ? -7.970 11.067 3.399 1.00 87.00 160 THR A C 1
ATOM 1234 O O . THR A 1 160 ? -8.101 11.866 4.322 1.00 87.00 160 THR A O 1
ATOM 1237 N N . ASN A 1 161 ? -8.753 9.996 3.271 1.00 88.25 161 ASN A N 1
ATOM 1238 C CA . ASN A 1 161 ? -9.778 9.621 4.239 1.00 88.25 161 ASN A CA 1
ATOM 1239 C C . ASN A 1 161 ? -9.649 8.153 4.665 1.00 88.25 161 ASN A C 1
ATOM 1241 O O . ASN A 1 161 ? -9.141 7.316 3.918 1.00 88.25 161 ASN A O 1
ATOM 1245 N N . PHE A 1 162 ? -10.108 7.863 5.880 1.00 89.69 162 PHE A N 1
ATOM 1246 C CA . PHE A 1 162 ? -10.189 6.518 6.433 1.00 89.69 162 PHE A CA 1
ATOM 1247 C C . PHE A 1 162 ? -11.545 6.346 7.106 1.00 89.69 162 PHE A C 1
ATOM 1249 O O . PHE A 1 162 ? -12.008 7.236 7.818 1.00 89.69 162 PHE A O 1
ATOM 1256 N N . GLU A 1 163 ? -12.152 5.191 6.895 1.00 92.81 163 GLU A N 1
ATOM 1257 C CA . GLU A 1 163 ? -13.383 4.758 7.534 1.00 92.81 163 GLU A CA 1
ATOM 1258 C C . GLU A 1 163 ? -13.166 3.337 8.052 1.00 92.81 163 GLU A C 1
ATOM 1260 O O . GLU A 1 163 ? -12.780 2.435 7.307 1.00 92.81 163 GLU A O 1
ATOM 1265 N N . ILE A 1 164 ? -13.404 3.134 9.341 1.00 93.62 164 ILE A N 1
ATOM 1266 C CA . ILE A 1 164 ? -13.298 1.845 10.013 1.00 93.62 164 ILE A CA 1
ATOM 1267 C C . ILE A 1 164 ? -14.664 1.518 10.609 1.00 93.62 164 ILE A C 1
ATOM 1269 O O . ILE A 1 164 ? -15.276 2.342 11.285 1.00 93.62 164 ILE A O 1
ATOM 1273 N N . GLN A 1 165 ? -15.140 0.302 10.362 1.00 96.12 165 GLN A N 1
ATOM 1274 C CA . GLN A 1 165 ? -16.390 -0.222 10.910 1.00 96.12 165 GLN A CA 1
ATOM 1275 C C . GLN A 1 165 ? -16.146 -1.525 11.675 1.00 96.12 165 GLN A C 1
ATOM 1277 O O . GLN A 1 165 ? -15.158 -2.219 11.426 1.00 96.12 165 GLN A O 1
ATOM 1282 N N . GLY A 1 166 ? -17.054 -1.878 12.589 1.00 94.00 166 GLY A N 1
ATOM 1283 C CA . GLY A 1 166 ? -17.018 -3.146 13.333 1.00 94.00 166 GLY A CA 1
ATOM 1284 C C . GLY A 1 166 ? -15.940 -3.215 14.417 1.00 94.00 166 GLY A C 1
ATOM 1285 O O . GLY A 1 166 ? -15.619 -4.294 14.925 1.00 94.00 166 GLY A O 1
ATOM 1286 N N . LEU A 1 167 ? -15.369 -2.069 14.786 1.00 92.06 167 LEU A N 1
ATOM 1287 C CA . LEU A 1 167 ? -14.327 -2.012 15.793 1.00 92.06 167 LEU A CA 1
ATOM 1288 C C . LEU A 1 167 ? -14.922 -2.190 17.193 1.00 92.06 167 LEU A C 1
ATOM 1290 O O . LEU A 1 167 ? -15.951 -1.603 17.522 1.00 92.06 167 LEU A O 1
ATOM 1294 N N . MET A 1 168 ? -14.298 -3.040 18.010 1.00 92.88 168 MET A N 1
ATOM 1295 C CA . MET A 1 168 ? -14.805 -3.501 19.310 1.00 92.88 168 MET A CA 1
ATOM 1296 C C . MET A 1 168 ? -16.239 -4.054 19.254 1.00 92.88 168 MET A C 1
ATOM 1298 O O . MET A 1 168 ? -16.922 -4.109 20.276 1.00 92.88 168 MET A O 1
ATOM 1302 N N . ASN A 1 169 ? -16.696 -4.465 18.062 1.00 90.12 169 ASN A N 1
ATOM 1303 C CA . ASN A 1 169 ? -18.079 -4.847 17.777 1.00 90.12 169 ASN A CA 1
ATOM 1304 C C . ASN A 1 169 ? -19.096 -3.801 18.279 1.00 90.12 169 ASN A C 1
ATOM 1306 O O . ASN A 1 169 ? -20.140 -4.152 18.829 1.00 90.12 169 ASN A O 1
ATOM 1310 N N . ASN A 1 170 ? -18.759 -2.513 18.146 1.00 92.56 170 ASN A N 1
ATOM 1311 C CA . ASN A 1 170 ? -19.564 -1.404 18.636 1.00 92.56 170 ASN A CA 1
ATOM 1312 C C . ASN A 1 170 ? -19.618 -0.271 17.597 1.00 92.56 170 ASN A C 1
ATOM 1314 O O . ASN A 1 170 ? -18.598 0.337 17.260 1.00 92.56 170 ASN A O 1
ATOM 1318 N N . ASP A 1 171 ? -20.823 0.025 17.109 1.00 92.81 171 ASP A N 1
ATOM 1319 C CA . ASP A 1 171 ? -21.032 1.033 16.063 1.00 92.81 171 ASP A CA 1
ATOM 1320 C C . ASP A 1 171 ? -20.682 2.441 16.551 1.00 92.81 171 ASP A C 1
ATOM 1322 O O . ASP A 1 171 ? -19.976 3.167 15.860 1.00 92.81 171 ASP A O 1
ATOM 1326 N N . TYR A 1 172 ? -21.058 2.789 17.785 1.00 93.38 172 TYR A N 1
ATOM 1327 C CA . TYR A 1 172 ? -20.705 4.077 18.390 1.00 93.38 172 TYR A CA 1
ATOM 1328 C C . TYR A 1 172 ? -19.186 4.257 18.512 1.00 93.38 172 TYR A C 1
ATOM 1330 O O . TYR A 1 172 ? -18.656 5.339 18.275 1.00 93.38 172 TYR A O 1
ATOM 1338 N N . PHE A 1 173 ? -18.455 3.194 18.854 1.00 89.31 173 PHE A N 1
ATOM 1339 C CA . PHE A 1 173 ? -16.996 3.249 18.907 1.00 89.31 173 PHE A CA 1
ATOM 1340 C C . PHE A 1 173 ? -16.386 3.419 17.512 1.00 89.31 173 PHE A C 1
ATOM 1342 O O . PHE A 1 173 ? -15.423 4.164 17.350 1.00 89.31 173 PHE A O 1
ATOM 1349 N N . SER A 1 174 ? -16.968 2.775 16.499 1.00 90.19 174 SER A N 1
ATOM 1350 C CA . SER A 1 174 ? -16.564 2.960 15.103 1.00 90.19 174 SER A CA 1
ATOM 1351 C C . SER A 1 174 ? -16.810 4.404 14.641 1.00 90.19 174 SER A C 1
ATOM 1353 O O . SER A 1 174 ? -15.913 5.020 14.071 1.00 90.19 174 SER A O 1
ATOM 1355 N N . GLU A 1 175 ? -17.975 4.982 14.953 1.00 91.88 175 GLU A N 1
ATOM 1356 C CA . GLU A 1 175 ? -18.299 6.391 14.685 1.00 91.88 175 GLU A CA 1
ATOM 1357 C C . GLU A 1 175 ? -17.319 7.344 15.373 1.00 91.88 175 GLU A C 1
ATOM 1359 O O . GLU A 1 175 ? -16.753 8.211 14.710 1.00 91.88 175 GLU A O 1
ATOM 1364 N N . LEU A 1 176 ? -17.047 7.139 16.666 1.00 90.06 176 LEU A N 1
ATOM 1365 C CA . LEU A 1 176 ? -16.085 7.942 17.422 1.00 90.06 176 LEU A CA 1
ATOM 1366 C C . LEU A 1 176 ? -14.687 7.877 16.798 1.00 90.06 176 LEU A C 1
ATOM 1368 O O . LEU A 1 176 ? -14.016 8.897 16.661 1.00 90.06 176 LEU A O 1
ATOM 1372 N N . ILE A 1 177 ? -14.232 6.685 16.408 1.00 88.06 177 ILE A N 1
ATOM 1373 C CA . ILE A 1 177 ? -12.926 6.518 15.766 1.00 88.06 177 ILE A CA 1
ATOM 1374 C C . ILE A 1 177 ? -12.902 7.192 14.397 1.00 88.06 177 ILE A C 1
ATOM 1376 O O . ILE A 1 177 ? -11.914 7.843 14.082 1.00 88.06 177 ILE A O 1
ATOM 1380 N N . ASN A 1 178 ? -13.976 7.125 13.613 1.00 88.19 178 ASN A N 1
ATOM 1381 C CA . ASN A 1 178 ? -14.068 7.828 12.333 1.00 88.19 178 ASN A CA 1
ATOM 1382 C C . ASN A 1 178 ? -14.104 9.354 12.511 1.00 88.19 178 ASN A C 1
ATOM 1384 O O . ASN A 1 178 ? -13.456 10.081 11.756 1.00 88.19 178 ASN A O 1
ATOM 1388 N N . GLU A 1 179 ? -14.792 9.860 13.536 1.00 88.00 179 GLU A N 1
ATOM 1389 C CA . GLU A 1 179 ? -14.786 11.282 13.890 1.00 88.00 179 GLU A CA 1
ATOM 1390 C C . GLU A 1 179 ? -13.377 11.736 14.286 1.00 88.00 179 GLU A C 1
ATOM 1392 O O . GLU A 1 179 ? -12.875 12.735 13.766 1.00 88.00 179 GLU A O 1
ATOM 1397 N N . LEU A 1 180 ? -12.692 10.963 15.133 1.00 85.31 180 LEU A N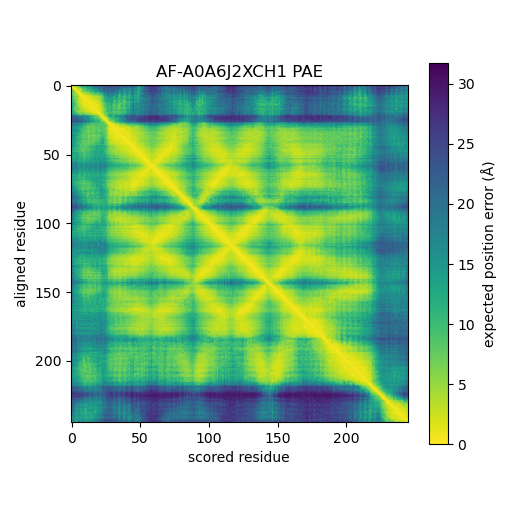 1
ATOM 1398 C CA . LEU A 1 180 ? -11.302 11.223 15.501 1.00 85.31 180 LEU A CA 1
ATOM 1399 C C . LEU A 1 180 ? -10.383 11.166 14.278 1.00 85.31 180 LEU A C 1
ATOM 1401 O O . LEU A 1 180 ? -9.580 12.076 14.086 1.00 85.31 180 LEU A O 1
ATOM 1405 N N . LEU A 1 181 ? -10.510 10.142 13.433 1.00 82.75 181 LEU A N 1
ATOM 1406 C CA . LEU A 1 181 ? -9.709 9.993 12.221 1.00 82.75 181 LEU A CA 1
ATOM 1407 C C . LEU A 1 181 ? -9.934 11.155 11.266 1.00 82.75 181 LEU A C 1
ATOM 1409 O O . LEU A 1 181 ? -8.952 11.677 10.775 1.00 82.75 181 LEU A O 1
ATOM 1413 N N . SER A 1 182 ? -11.172 11.597 11.042 1.00 81.50 182 SER A N 1
ATOM 1414 C CA . SER A 1 182 ? -11.479 12.740 10.171 1.00 81.50 182 SER A CA 1
ATOM 1415 C C . SER A 1 182 ? -10.987 14.074 10.743 1.00 81.50 182 SER A C 1
ATOM 1417 O O . SER A 1 182 ? -10.412 14.883 10.017 1.00 81.50 182 SER A O 1
ATOM 1419 N N . THR A 1 183 ? -11.134 14.285 12.054 1.00 81.00 183 THR A N 1
ATOM 1420 C CA . THR A 1 183 ? -10.709 15.512 12.747 1.00 81.00 183 THR A CA 1
ATOM 1421 C C . THR A 1 183 ? -9.191 15.625 12.802 1.00 81.00 183 THR A C 1
ATOM 1423 O O . THR A 1 183 ? -8.618 16.702 12.632 1.00 81.00 183 THR A O 1
ATOM 1426 N N . TYR A 1 184 ? -8.527 14.498 13.035 1.00 79.62 184 TYR A N 1
ATOM 1427 C CA . TYR A 1 184 ? -7.081 14.412 13.140 1.00 79.62 184 TYR A CA 1
ATOM 1428 C C . TYR A 1 184 ? -6.447 13.846 11.880 1.00 79.62 184 TYR A C 1
ATOM 1430 O O . TYR A 1 184 ? -5.285 13.464 11.939 1.00 79.62 184 TYR A O 1
ATOM 1438 N N . ILE A 1 185 ? -7.146 13.817 10.741 1.00 71.50 185 ILE A N 1
ATOM 1439 C CA . ILE A 1 185 ? -6.610 13.182 9.534 1.00 71.50 185 ILE A CA 1
ATOM 1440 C C . ILE A 1 185 ? -5.353 13.881 9.051 1.00 71.50 185 ILE A C 1
ATOM 1442 O O . ILE A 1 185 ? -4.420 13.220 8.626 1.00 71.50 185 ILE A O 1
ATOM 1446 N N . SER A 1 186 ? -5.282 15.203 9.214 1.00 72.69 186 SER A N 1
ATOM 1447 C CA . SER A 1 186 ? -4.073 15.989 8.972 1.00 72.69 186 SER A CA 1
ATOM 1448 C C . SER A 1 186 ? -2.910 15.506 9.840 1.00 72.69 186 SER A C 1
ATOM 1450 O O . SER A 1 186 ? -1.824 15.271 9.329 1.00 72.69 186 SER A O 1
ATOM 1452 N N . ARG A 1 187 ? -3.156 15.219 11.124 1.00 71.25 187 ARG A N 1
ATOM 1453 C CA . ARG A 1 187 ? -2.162 14.592 12.012 1.00 71.25 187 ARG A CA 1
ATOM 1454 C C . ARG A 1 187 ? -1.907 13.124 11.683 1.00 71.25 187 ARG A C 1
ATOM 1456 O O . ARG A 1 187 ? -0.822 12.627 11.953 1.00 71.25 187 ARG A O 1
ATOM 1463 N N . GLY A 1 188 ? -2.890 12.417 11.137 1.00 69.06 188 GLY A N 1
ATOM 1464 C CA . GLY A 1 188 ? -2.750 11.061 10.619 1.00 69.06 188 GLY A CA 1
ATOM 1465 C C . GLY A 1 188 ? -1.843 11.035 9.392 1.00 69.06 188 GLY A C 1
ATOM 1466 O O . GLY A 1 188 ? -0.972 10.182 9.292 1.00 69.06 188 GLY A O 1
ATOM 1467 N N . ILE A 1 189 ? -1.974 12.021 8.509 1.00 75.12 189 ILE A N 1
ATOM 1468 C CA . ILE A 1 189 ? -1.087 12.256 7.371 1.00 75.12 189 ILE A CA 1
ATOM 1469 C C . ILE A 1 189 ? 0.302 12.644 7.877 1.00 75.12 189 ILE A C 1
ATOM 1471 O O . ILE A 1 189 ? 1.283 12.059 7.425 1.00 75.12 189 ILE A O 1
ATOM 1475 N N . ASP A 1 190 ? 0.404 13.534 8.869 1.00 76.06 190 ASP A N 1
ATOM 1476 C CA . ASP A 1 190 ? 1.681 13.841 9.522 1.00 76.06 190 ASP A CA 1
ATOM 1477 C C . ASP A 1 190 ? 2.303 12.584 10.131 1.00 76.06 190 ASP A C 1
ATOM 1479 O O . ASP A 1 190 ? 3.502 12.365 9.993 1.00 76.06 190 ASP A O 1
ATOM 1483 N N . PHE A 1 191 ? 1.505 11.719 10.760 1.00 71.69 191 PHE A N 1
ATOM 1484 C CA . PHE A 1 191 ? 1.956 10.444 11.302 1.00 71.69 191 PHE A CA 1
ATOM 1485 C C . PHE A 1 191 ? 2.449 9.507 10.194 1.00 71.69 191 PHE A C 1
ATOM 1487 O O . PHE A 1 191 ? 3.548 8.970 10.321 1.00 71.69 191 PHE A O 1
ATOM 1494 N N . LEU A 1 192 ? 1.694 9.329 9.106 1.00 74.62 192 LEU A N 1
ATOM 1495 C CA . LEU A 1 192 ? 2.097 8.506 7.961 1.00 74.62 192 LEU A CA 1
ATOM 1496 C C . LEU A 1 192 ? 3.398 9.027 7.343 1.00 74.62 192 LEU A C 1
ATOM 1498 O O . LEU A 1 192 ? 4.321 8.250 7.118 1.00 74.62 192 LEU A O 1
ATOM 1502 N N . ASN A 1 193 ? 3.505 10.341 7.144 1.00 74.94 193 ASN A N 1
ATOM 1503 C CA . ASN A 1 193 ? 4.683 10.986 6.568 1.00 74.94 193 ASN A CA 1
ATOM 1504 C C . ASN A 1 193 ? 5.891 10.955 7.521 1.00 74.94 193 ASN A C 1
ATOM 1506 O O . ASN A 1 193 ? 7.019 10.764 7.070 1.00 74.94 193 ASN A O 1
ATOM 1510 N N . THR A 1 194 ? 5.672 11.093 8.832 1.00 78.00 194 THR A N 1
ATOM 1511 C CA . THR A 1 194 ? 6.719 10.989 9.867 1.00 78.00 194 THR A CA 1
ATOM 1512 C C . THR A 1 194 ? 7.235 9.556 9.984 1.00 78.00 194 THR A C 1
ATOM 1514 O O . THR A 1 194 ? 8.428 9.343 10.174 1.00 78.00 194 THR A O 1
ATOM 1517 N N . ASN A 1 195 ? 6.357 8.562 9.832 1.00 73.12 195 ASN A N 1
ATOM 1518 C CA . ASN A 1 195 ? 6.691 7.140 9.941 1.00 73.12 195 ASN A CA 1
ATOM 1519 C C . ASN A 1 195 ? 6.899 6.463 8.579 1.00 73.12 195 ASN A C 1
ATOM 1521 O O . ASN A 1 195 ? 6.930 5.231 8.504 1.00 73.12 195 ASN A O 1
ATOM 1525 N N . LYS A 1 196 ? 7.053 7.244 7.503 1.00 78.06 196 LYS A N 1
ATOM 1526 C CA . LYS A 1 196 ? 7.150 6.731 6.131 1.00 78.06 196 LYS A CA 1
ATOM 1527 C C . LYS A 1 196 ? 8.292 5.735 5.949 1.00 78.06 196 LYS A C 1
ATOM 1529 O O . LYS A 1 196 ? 8.131 4.788 5.193 1.00 78.06 196 LYS A O 1
ATOM 1534 N N . ASP A 1 197 ? 9.403 5.899 6.667 1.00 77.81 197 ASP A N 1
ATOM 1535 C CA . ASP A 1 197 ? 10.556 4.998 6.567 1.00 77.81 197 ASP A CA 1
ATOM 1536 C C . ASP A 1 197 ? 10.235 3.631 7.191 1.00 77.81 197 ASP A C 1
ATOM 1538 O O . ASP A 1 197 ? 10.519 2.586 6.604 1.00 77.81 197 ASP A O 1
ATOM 1542 N N . THR A 1 198 ? 9.560 3.624 8.346 1.00 72.69 198 THR A N 1
ATOM 1543 C CA . THR A 1 198 ? 9.103 2.396 9.012 1.00 72.69 198 THR A CA 1
ATOM 1544 C C . THR A 1 198 ? 8.062 1.675 8.163 1.00 72.69 198 THR A C 1
ATOM 1546 O O . THR A 1 198 ? 8.216 0.489 7.878 1.00 72.69 198 THR A O 1
ATOM 1549 N N . ILE A 1 199 ? 7.024 2.382 7.708 1.00 72.00 199 ILE A N 1
ATOM 1550 C CA . ILE A 1 199 ? 5.972 1.799 6.862 1.00 72.00 199 ILE A CA 1
ATOM 1551 C C . ILE A 1 199 ? 6.571 1.333 5.528 1.00 72.00 199 ILE A C 1
ATOM 1553 O O . ILE A 1 199 ? 6.309 0.219 5.075 1.00 72.00 199 ILE A O 1
ATOM 1557 N N . GLY A 1 200 ? 7.449 2.147 4.945 1.00 75.25 200 GLY A N 1
ATOM 1558 C CA . GLY A 1 200 ? 8.206 1.841 3.741 1.00 75.25 200 GLY A CA 1
ATOM 1559 C C . GLY A 1 200 ? 9.027 0.566 3.879 1.00 75.25 200 GLY A C 1
ATOM 1560 O O . GLY A 1 200 ? 9.011 -0.252 2.966 1.00 75.25 200 GLY A O 1
ATOM 1561 N N . SER A 1 201 ? 9.669 0.318 5.025 1.00 73.00 201 SER A N 1
ATOM 1562 C CA . SER A 1 201 ? 10.427 -0.921 5.275 1.00 73.00 201 SER A CA 1
ATOM 1563 C C . SER A 1 201 ? 9.548 -2.181 5.284 1.00 73.00 201 SER A C 1
ATOM 1565 O O . SER A 1 201 ? 9.945 -3.222 4.750 1.00 73.00 201 SER A O 1
ATOM 1567 N N . VAL A 1 202 ? 8.325 -2.080 5.818 1.00 68.12 202 VAL A N 1
ATOM 1568 C CA . VAL A 1 202 ? 7.342 -3.173 5.811 1.00 68.12 202 VAL A CA 1
ATOM 1569 C C . VAL A 1 202 ? 6.878 -3.444 4.382 1.00 68.12 202 VAL A C 1
ATOM 1571 O O . VAL A 1 202 ? 6.955 -4.582 3.920 1.00 68.12 202 VAL A O 1
ATOM 1574 N N . ILE A 1 203 ? 6.479 -2.397 3.650 1.00 73.12 203 ILE A N 1
ATOM 1575 C CA . ILE A 1 203 ? 6.067 -2.500 2.240 1.00 73.12 203 ILE A CA 1
ATOM 1576 C C . ILE A 1 203 ? 7.208 -3.066 1.384 1.00 73.12 203 ILE A C 1
ATOM 1578 O O . ILE A 1 203 ? 6.991 -3.963 0.575 1.00 73.12 203 ILE A O 1
ATOM 1582 N N . SER A 1 204 ? 8.434 -2.594 1.604 1.00 76.94 204 SER A N 1
ATOM 1583 C CA . SER A 1 204 ? 9.641 -3.059 0.914 1.00 76.94 204 SER A CA 1
ATOM 1584 C C . SER A 1 204 ? 9.876 -4.550 1.126 1.00 76.94 204 SER A C 1
ATOM 1586 O O . SER A 1 204 ? 10.139 -5.267 0.167 1.00 76.94 204 SER A O 1
ATOM 1588 N N . SER A 1 205 ? 9.729 -5.037 2.361 1.00 67.88 205 SER A N 1
ATOM 1589 C CA . SER A 1 205 ? 9.897 -6.459 2.689 1.00 67.88 205 SER A CA 1
ATOM 1590 C C . SER A 1 205 ? 8.836 -7.332 2.014 1.00 67.88 205 SER A C 1
ATOM 1592 O O . SER A 1 205 ? 9.145 -8.415 1.511 1.00 67.88 205 SER A O 1
ATOM 1594 N N . ILE A 1 206 ? 7.591 -6.843 1.960 1.00 63.81 206 ILE A N 1
ATOM 1595 C CA . ILE A 1 206 ? 6.495 -7.502 1.241 1.00 63.81 206 ILE A CA 1
ATOM 1596 C C . ILE A 1 206 ? 6.832 -7.573 -0.253 1.00 63.81 206 ILE A C 1
ATOM 1598 O O . ILE A 1 206 ? 6.823 -8.658 -0.826 1.00 63.81 206 ILE A O 1
ATOM 1602 N N . ILE A 1 207 ? 7.204 -6.450 -0.869 1.00 69.38 207 ILE A N 1
ATOM 1603 C CA . ILE A 1 207 ? 7.547 -6.384 -2.296 1.00 69.38 207 ILE A CA 1
ATOM 1604 C C . ILE A 1 207 ? 8.760 -7.249 -2.636 1.00 69.38 207 ILE A C 1
ATOM 1606 O O . ILE A 1 207 ? 8.711 -7.986 -3.617 1.00 69.38 207 ILE A O 1
ATOM 1610 N N . GLN A 1 208 ? 9.815 -7.222 -1.823 1.00 75.81 208 GLN A N 1
ATOM 1611 C CA . GLN A 1 208 ? 10.990 -8.073 -2.012 1.00 75.81 208 GLN A CA 1
ATOM 1612 C C . GLN A 1 208 ? 10.605 -9.556 -1.993 1.00 75.81 208 GLN A C 1
ATOM 1614 O O . GLN A 1 208 ? 10.992 -10.286 -2.897 1.00 75.81 208 GLN A O 1
ATOM 1619 N N . SER A 1 209 ? 9.768 -9.981 -1.040 1.00 62.69 209 SER A N 1
ATOM 1620 C CA . SER A 1 209 ? 9.299 -11.373 -0.961 1.00 62.69 209 SER A CA 1
ATOM 1621 C C . SER A 1 209 ? 8.518 -11.798 -2.213 1.00 62.69 209 SER A C 1
ATOM 1623 O O . SER A 1 209 ? 8.641 -12.933 -2.676 1.00 62.69 209 SER A O 1
ATOM 1625 N N . ILE A 1 210 ? 7.727 -10.884 -2.783 1.00 61.47 210 ILE A N 1
ATOM 1626 C CA . ILE A 1 210 ? 6.975 -11.115 -4.025 1.00 61.47 210 ILE A CA 1
ATOM 1627 C C . ILE A 1 210 ? 7.933 -11.250 -5.203 1.00 61.47 210 ILE A C 1
ATOM 1629 O O . ILE A 1 210 ? 7.825 -12.194 -5.981 1.00 61.47 210 ILE A O 1
ATOM 1633 N N . VAL A 1 211 ? 8.871 -10.313 -5.328 1.00 67.06 211 VAL A N 1
ATOM 1634 C CA . VAL A 1 211 ? 9.856 -10.301 -6.407 1.00 67.06 211 VAL A CA 1
ATOM 1635 C C . VAL A 1 211 ? 10.731 -11.551 -6.360 1.00 67.06 211 VAL A C 1
ATOM 1637 O O . VAL A 1 211 ? 10.866 -12.207 -7.388 1.00 67.06 211 VAL A O 1
ATOM 1640 N N . ASP A 1 212 ? 11.240 -11.941 -5.188 1.00 71.62 212 ASP A N 1
ATOM 1641 C CA . ASP A 1 212 ? 12.014 -13.177 -5.017 1.00 71.62 212 ASP A CA 1
ATOM 1642 C C . ASP A 1 212 ? 11.192 -14.406 -5.448 1.00 71.62 212 ASP A C 1
ATOM 1644 O O . ASP A 1 212 ? 11.670 -15.224 -6.231 1.00 71.62 212 ASP A O 1
ATOM 1648 N N . SER A 1 213 ? 9.915 -14.481 -5.049 1.00 61.69 213 SER A N 1
ATOM 1649 C CA . SER A 1 213 ? 9.015 -15.573 -5.458 1.00 61.69 213 SER A CA 1
ATOM 1650 C C . SER A 1 213 ? 8.803 -15.633 -6.978 1.00 61.69 213 SER A C 1
ATOM 1652 O O . SER A 1 213 ? 8.706 -16.717 -7.550 1.00 61.69 213 SER A O 1
ATOM 1654 N N . ILE A 1 214 ? 8.719 -14.483 -7.656 1.00 61.78 214 ILE A N 1
ATOM 1655 C CA . ILE A 1 214 ? 8.602 -14.417 -9.122 1.00 61.78 214 ILE A CA 1
ATOM 1656 C C . ILE A 1 214 ? 9.916 -14.849 -9.782 1.00 61.78 214 ILE A C 1
ATOM 1658 O O . ILE A 1 214 ? 9.899 -15.665 -10.703 1.00 61.78 214 ILE A O 1
ATOM 1662 N N . GLN A 1 215 ? 11.052 -14.323 -9.318 1.00 66.88 215 GLN A N 1
ATOM 1663 C CA . GLN A 1 215 ? 12.364 -14.617 -9.895 1.00 66.88 215 GLN A CA 1
ATOM 1664 C C . GLN A 1 215 ? 12.731 -16.097 -9.760 1.00 66.88 215 GLN A C 1
ATOM 1666 O O . GLN A 1 215 ? 13.207 -16.694 -10.727 1.00 66.88 215 GLN A O 1
ATOM 1671 N N . ASP A 1 216 ? 12.457 -16.713 -8.611 1.00 70.38 216 ASP A N 1
ATOM 1672 C CA . ASP A 1 216 ? 12.722 -18.138 -8.398 1.00 70.38 216 ASP A CA 1
ATOM 1673 C C . ASP A 1 216 ? 11.887 -19.020 -9.343 1.00 70.38 216 ASP A C 1
ATOM 1675 O O . ASP A 1 216 ? 12.401 -20.001 -9.877 1.00 70.38 216 ASP A O 1
ATOM 1679 N N . ASN A 1 217 ? 10.645 -18.629 -9.646 1.00 58.00 217 ASN A N 1
ATOM 1680 C CA . ASN A 1 217 ? 9.808 -19.335 -10.621 1.00 58.00 217 ASN A CA 1
ATOM 1681 C C . ASN A 1 217 ? 10.283 -19.146 -12.073 1.00 58.00 217 ASN A C 1
ATOM 1683 O O . ASN A 1 217 ? 10.193 -20.077 -12.866 1.00 58.00 217 ASN A O 1
ATOM 1687 N N . LEU A 1 218 ? 10.813 -17.971 -12.429 1.00 55.88 218 LEU A N 1
ATOM 1688 C CA . LEU A 1 218 ? 11.335 -17.697 -13.776 1.00 55.88 218 LEU A CA 1
ATOM 1689 C C . LEU A 1 218 ? 12.671 -18.394 -14.054 1.00 55.88 218 LEU A C 1
ATOM 1691 O O . LEU A 1 218 ? 12.943 -18.776 -15.189 1.00 55.88 218 LEU A O 1
ATOM 1695 N N . THR A 1 219 ? 13.509 -18.566 -13.029 1.00 53.25 219 THR A N 1
ATOM 1696 C CA . THR A 1 219 ? 14.823 -19.213 -13.185 1.00 53.25 219 THR A CA 1
ATOM 1697 C C . THR A 1 219 ? 14.680 -20.698 -13.556 1.00 53.25 219 THR A C 1
ATOM 1699 O O . THR A 1 219 ? 15.571 -21.257 -14.185 1.00 53.25 219 THR A O 1
ATOM 1702 N N . LEU A 1 220 ? 13.540 -21.324 -13.237 1.00 39.97 220 LEU A N 1
ATOM 1703 C CA . LEU A 1 220 ? 13.253 -22.728 -13.555 1.00 39.97 220 LEU A CA 1
ATOM 1704 C C . LEU A 1 220 ? 12.922 -22.986 -15.039 1.00 39.97 220 LEU A C 1
ATOM 1706 O O . LEU A 1 220 ? 13.015 -24.131 -15.471 1.00 39.97 220 LEU A O 1
ATOM 1710 N N . ASP A 1 221 ? 12.578 -21.956 -15.822 1.00 41.38 221 ASP A N 1
ATOM 1711 C CA . ASP A 1 221 ? 12.176 -22.103 -17.235 1.00 41.38 221 ASP A CA 1
ATOM 1712 C C . ASP A 1 221 ? 13.304 -21.784 -18.243 1.00 41.38 221 ASP A C 1
ATOM 1714 O O . ASP A 1 221 ? 13.152 -22.036 -19.437 1.00 41.38 221 ASP A O 1
ATOM 1718 N N . ILE A 1 222 ? 14.447 -21.239 -17.801 1.00 42.53 222 ILE A N 1
ATOM 1719 C CA . ILE A 1 222 ? 15.530 -20.773 -18.699 1.00 42.53 222 ILE A CA 1
ATOM 1720 C C . ILE A 1 222 ? 16.585 -21.865 -18.980 1.00 42.53 222 ILE A C 1
ATOM 1722 O O . ILE A 1 222 ? 17.357 -21.746 -19.932 1.00 42.53 222 ILE A O 1
ATOM 1726 N N . ASP A 1 223 ? 16.581 -22.981 -18.244 1.00 38.84 223 ASP A N 1
ATOM 1727 C CA . ASP A 1 223 ? 17.557 -24.071 -18.431 1.00 38.84 223 ASP A CA 1
ATOM 1728 C C . ASP A 1 223 ? 17.328 -24.932 -19.698 1.00 38.84 223 ASP A C 1
ATOM 1730 O O . ASP A 1 223 ? 18.118 -25.835 -19.988 1.00 38.84 223 ASP A O 1
ATOM 1734 N N . HIS A 1 224 ? 16.324 -24.624 -20.530 1.00 42.03 224 HIS A N 1
ATOM 1735 C CA . HIS A 1 224 ? 16.134 -25.264 -21.835 1.00 42.03 224 HIS A CA 1
ATOM 1736 C C . HIS A 1 224 ? 15.738 -24.266 -22.949 1.00 42.03 224 HIS A C 1
ATOM 1738 O O . HIS A 1 224 ? 14.630 -23.752 -22.978 1.00 42.03 224 HIS A O 1
ATOM 1744 N N . GLU A 1 225 ? 16.644 -24.106 -23.926 1.00 39.19 225 GLU A N 1
ATOM 1745 C CA . GLU A 1 225 ? 16.489 -23.493 -25.266 1.00 39.19 225 GLU A CA 1
ATOM 1746 C C . GLU A 1 225 ? 16.671 -21.970 -25.466 1.00 39.19 225 GLU A C 1
ATOM 1748 O O . GLU A 1 225 ? 15.804 -21.151 -25.189 1.00 39.19 225 GLU A O 1
ATOM 1753 N N . ASN A 1 226 ? 17.788 -21.663 -26.142 1.00 41.69 226 ASN A N 1
ATOM 1754 C CA . ASN A 1 226 ? 18.044 -20.664 -27.192 1.00 41.69 226 ASN A CA 1
ATOM 1755 C C . ASN A 1 226 ? 17.382 -19.263 -27.185 1.00 41.69 226 ASN A C 1
ATOM 1757 O O . ASN A 1 226 ? 16.176 -19.047 -27.112 1.00 41.69 226 ASN A O 1
ATOM 1761 N N . VAL A 1 227 ? 18.277 -18.310 -27.456 1.00 43.28 227 VAL A N 1
ATOM 1762 C CA . VAL A 1 227 ? 18.169 -16.852 -27.584 1.00 43.28 227 VAL A CA 1
ATOM 1763 C C . VAL A 1 227 ? 17.122 -16.388 -28.622 1.00 43.28 227 VAL A C 1
ATOM 1765 O O . VAL A 1 227 ? 17.460 -15.975 -29.724 1.00 43.28 227 VAL A O 1
ATOM 1768 N N . GLU A 1 228 ? 15.840 -16.384 -28.248 1.00 42.75 228 GLU A N 1
ATOM 1769 C CA . GLU A 1 228 ? 14.764 -15.562 -28.856 1.00 42.75 228 GLU A CA 1
ATOM 1770 C C . GLU A 1 228 ? 13.926 -14.857 -27.758 1.00 42.75 228 GLU A C 1
ATOM 1772 O O . GLU A 1 228 ? 12.692 -14.794 -27.770 1.00 42.75 228 GLU A O 1
ATOM 1777 N N . GLY A 1 229 ? 14.626 -14.345 -26.742 1.00 43.66 229 GLY A N 1
ATOM 1778 C CA . GLY A 1 229 ? 14.109 -14.027 -25.406 1.00 43.66 229 GLY A CA 1
ATOM 1779 C C . GLY A 1 229 ? 13.352 -12.709 -25.209 1.00 43.66 229 GLY A C 1
ATOM 1780 O O . GLY A 1 229 ? 13.448 -12.149 -24.123 1.00 43.66 229 GLY A O 1
ATOM 1781 N N . PHE A 1 230 ? 12.607 -12.192 -26.195 1.00 40.16 230 PHE A N 1
ATOM 1782 C CA . PHE A 1 230 ? 11.710 -11.038 -25.956 1.00 40.16 230 PHE A CA 1
ATOM 1783 C C . PHE A 1 230 ? 10.274 -11.282 -26.434 1.00 40.16 230 PHE A C 1
ATOM 1785 O O . PHE A 1 230 ? 9.320 -11.115 -25.675 1.00 40.16 230 PHE A O 1
ATOM 1792 N N . SER A 1 231 ? 10.101 -11.779 -27.663 1.00 39.84 231 SER A N 1
ATOM 1793 C CA . SER A 1 231 ? 8.781 -12.170 -28.182 1.00 39.84 231 SER A CA 1
ATOM 1794 C C . SER A 1 231 ? 8.242 -13.428 -27.490 1.00 39.84 231 SER A C 1
ATOM 1796 O O . SER A 1 231 ? 7.035 -13.540 -27.271 1.00 39.84 231 SER A O 1
ATOM 1798 N N . ARG A 1 232 ? 9.128 -14.351 -27.083 1.00 45.56 232 ARG A N 1
ATOM 1799 C CA . ARG A 1 232 ? 8.757 -15.514 -26.262 1.00 45.56 232 ARG A CA 1
ATOM 1800 C C . ARG A 1 232 ? 8.417 -15.120 -24.836 1.00 45.56 232 ARG A C 1
ATOM 1802 O O . ARG A 1 232 ? 7.386 -15.558 -24.354 1.00 45.56 232 ARG A O 1
ATOM 1809 N N . THR A 1 233 ? 9.189 -14.246 -24.196 1.00 46.75 233 THR A N 1
ATOM 1810 C CA . THR A 1 233 ? 8.893 -13.762 -22.839 1.00 46.75 233 THR A CA 1
ATOM 1811 C C . THR A 1 233 ? 7.548 -13.062 -22.830 1.00 46.75 233 THR A C 1
ATOM 1813 O O . THR A 1 233 ? 6.709 -13.433 -22.031 1.00 46.75 233 THR A O 1
ATOM 1816 N N . LYS A 1 234 ? 7.260 -12.155 -23.775 1.00 43.97 234 LYS A N 1
ATOM 1817 C CA . LYS A 1 234 ? 5.928 -11.534 -23.896 1.00 43.97 234 LYS A CA 1
ATOM 1818 C C . LYS A 1 234 ? 4.797 -12.569 -24.020 1.00 43.97 234 LYS A C 1
ATOM 1820 O O . LYS A 1 234 ? 3.775 -12.415 -23.360 1.00 43.97 234 LYS A O 1
ATOM 1825 N N . ASN A 1 235 ? 4.981 -13.630 -24.810 1.00 46.41 235 ASN A N 1
ATOM 1826 C CA . ASN A 1 235 ? 3.991 -14.706 -24.956 1.00 46.41 235 ASN A CA 1
ATOM 1827 C C . ASN A 1 235 ? 3.885 -15.612 -23.720 1.00 46.41 235 ASN A C 1
ATOM 1829 O O . ASN A 1 235 ? 2.780 -16.001 -23.365 1.00 46.41 235 ASN A O 1
ATOM 1833 N N . ILE A 1 236 ? 4.993 -15.925 -23.046 1.00 49.75 236 ILE A N 1
ATOM 1834 C CA . ILE A 1 236 ? 5.019 -16.686 -21.788 1.00 49.75 236 ILE A CA 1
ATOM 1835 C C . ILE A 1 236 ? 4.358 -15.859 -20.683 1.00 49.75 236 ILE A C 1
ATOM 1837 O O . ILE A 1 236 ? 3.513 -16.374 -19.964 1.00 49.75 236 ILE A O 1
ATOM 1841 N N . TRP A 1 237 ? 4.639 -14.557 -20.620 1.00 47.75 237 TRP A N 1
ATOM 1842 C CA . TRP A 1 237 ? 4.013 -13.605 -19.707 1.00 47.75 237 TRP A CA 1
ATOM 1843 C C . TRP A 1 237 ? 2.512 -13.481 -19.956 1.00 47.75 237 TRP A C 1
ATOM 1845 O O . TRP A 1 237 ? 1.735 -13.579 -19.013 1.00 47.75 237 TRP A O 1
ATOM 1855 N N . GLN A 1 238 ? 2.081 -13.335 -21.213 1.00 44.28 238 GLN A N 1
ATOM 1856 C CA . GLN A 1 238 ? 0.658 -13.297 -21.563 1.00 44.28 238 GLN A CA 1
ATOM 1857 C C . GLN A 1 238 ? -0.042 -14.632 -21.293 1.00 44.28 238 GLN A C 1
ATOM 1859 O O . GLN A 1 238 ? -1.169 -14.623 -20.809 1.00 44.28 238 GLN A O 1
ATOM 1864 N N . GLN A 1 239 ? 0.609 -15.769 -21.554 1.00 46.72 239 GLN A N 1
ATOM 1865 C CA . GLN A 1 239 ? 0.065 -17.096 -21.254 1.00 46.72 239 GLN A CA 1
ATOM 1866 C C . GLN A 1 239 ? 0.006 -17.384 -19.755 1.00 46.72 239 GLN A C 1
ATOM 1868 O O . GLN A 1 239 ? -0.946 -18.020 -19.311 1.00 46.72 239 GLN A O 1
ATOM 1873 N N . GLN A 1 240 ? 0.982 -16.928 -18.970 1.00 43.81 240 GLN A N 1
ATOM 1874 C CA . GLN A 1 240 ? 0.930 -17.046 -17.518 1.00 43.81 240 GLN A CA 1
ATOM 1875 C C . GLN A 1 240 ? -0.139 -16.115 -16.947 1.00 43.81 240 GLN A C 1
ATOM 1877 O O . GLN A 1 240 ? -0.959 -16.601 -16.182 1.00 43.81 240 GLN A O 1
ATOM 1882 N N . LEU A 1 241 ? -0.258 -14.863 -17.409 1.00 40.53 241 LEU A N 1
ATOM 1883 C CA . LEU A 1 241 ? -1.396 -13.996 -17.063 1.00 40.53 241 LEU A CA 1
ATOM 1884 C C . LEU A 1 241 ? -2.744 -14.670 -17.377 1.00 40.53 241 LEU A C 1
ATOM 1886 O O . LEU A 1 241 ? -3.627 -14.687 -16.531 1.00 40.53 241 LEU A O 1
ATOM 1890 N N . HIS A 1 242 ? -2.890 -15.292 -18.553 1.00 41.66 242 HIS A N 1
ATOM 1891 C CA . HIS A 1 242 ? -4.122 -15.995 -18.948 1.00 41.66 242 HIS A CA 1
ATOM 1892 C C . HIS A 1 242 ? -4.403 -17.289 -18.172 1.00 41.66 242 HIS A C 1
ATOM 1894 O O . HIS A 1 242 ? -5.524 -17.778 -18.203 1.00 41.66 242 HIS A O 1
ATOM 1900 N N . ARG A 1 243 ? -3.387 -17.898 -17.550 1.00 37.66 243 ARG A N 1
ATOM 1901 C CA . ARG A 1 243 ? -3.548 -19.069 -16.667 1.00 37.66 243 ARG A CA 1
ATOM 1902 C C . ARG A 1 243 ? -3.806 -18.673 -15.215 1.00 37.66 243 ARG A C 1
ATOM 1904 O O . ARG A 1 243 ? -4.120 -19.538 -14.400 1.00 37.66 243 ARG A O 1
ATOM 1911 N N . LEU A 1 244 ? -3.569 -17.407 -14.896 1.00 35.28 244 LEU A N 1
ATOM 1912 C CA . LEU A 1 244 ? -3.656 -16.837 -13.565 1.00 35.28 244 LEU A CA 1
ATOM 1913 C C . LEU A 1 244 ? -5.008 -16.118 -13.351 1.00 35.28 244 LEU A C 1
ATOM 1915 O O . LEU A 1 244 ? -5.526 -16.157 -12.238 1.00 35.28 244 LEU A O 1
ATOM 1919 N N . ILE A 1 245 ? -5.595 -15.538 -14.405 1.00 37.03 245 ILE A N 1
ATOM 1920 C CA . ILE A 1 245 ? -7.000 -15.079 -14.470 1.00 37.03 245 ILE A CA 1
ATOM 1921 C C . ILE A 1 245 ? -7.934 -16.283 -14.656 1.00 37.03 245 ILE A C 1
ATOM 1923 O O . ILE A 1 245 ? -9.004 -16.310 -14.008 1.00 37.03 245 ILE A O 1
#

InterPro domains:
  IPR010562 Haemolymph juvenile hormone binding [PF06585] (45-221)
  IPR038606 Takeout superfamily [G3DSA:3.15.10.30] (26-222)

Nearest PDB structures (foldseek):
  9ink-assembly1_B  TM=6.592E-01  e=2.966E-08  Schistocerca gregaria
  3aos-assembly1_A  TM=4.173E-01  e=1.706E-04  Bombyx mori
  5mds-assembly1_C  TM=1.855E-01  e=1.742E+00  Vibrio harveyi
  6ehd-assembly1_A  TM=1.560E-01  e=1.466E+00  Vibrio cholerae O395

Sequence (245 aa):
MKTIEVLYLGFLICAVVQVAHSEERLTSNDDINNTINALISSLPDPLDIAPFQFQLNNSIINGSFVSSGLNISGINQTVATYIDVHTAILVGSYNVTFNLKGIDFVLNYTTDVLLGNLLPFFGNGSIKARLDNLTINIYVENHLTKLRNIKVGFSVGEKTNFEIQGLMNNDYFSELINELLSTYISRGIDFLNTNKDTIGSVISSIIQSIVDSIQDNLTLDIDHENVEGFSRTKNIWQQQLHRLI

pLDDT: mean 73.36, std 17.29, range [32.91, 97.44]

Solvent-accessible surface area (backbone atoms only — not comparable to full-atom values): 12880 Å² total; per-residue (Å²): 143,86,71,69,47,71,41,52,63,28,44,49,51,50,49,50,50,51,58,61,66,48,50,92,72,58,92,45,70,64,60,57,41,52,52,47,40,54,50,44,59,67,49,67,70,60,36,62,34,73,64,50,74,49,76,41,85,48,82,55,43,34,38,40,41,35,43,34,72,30,35,40,30,47,59,61,62,43,40,65,78,45,73,48,79,49,80,48,103,62,45,32,39,38,40,38,34,38,42,26,66,40,37,41,39,38,30,34,39,40,36,46,31,22,43,62,79,71,47,80,49,36,28,56,34,39,40,37,33,37,40,20,48,31,35,39,38,40,35,36,33,30,53,80,90,41,83,41,78,47,41,36,45,59,47,70,36,91,75,41,47,62,43,53,41,27,37,70,74,30,67,69,55,13,50,51,49,31,51,49,42,64,74,38,31,68,58,48,49,49,47,50,57,72,41,22,69,63,54,15,52,54,53,16,53,53,44,44,54,39,36,52,57,51,51,60,60,54,62,72,64,66,85,64,79,80,96,56,81,55,73,50,49,54,49,52,51,51,51,49,51,65,73,65,109

Radius of gyration: 19.94 Å; Cα contacts (8 Å, |Δi|>4): 438; chains: 1; bounding box: 49×42×57 Å

Mean predicted aligned error: 11.01 Å

Secondary structure (DSSP, 8-state):
---SSTHHHHHHHHHHHHHHHTTTS--SHHHHHHHHHHHHHHS-SSEEE---EEEEESSSEEEEEEEEEEEEE-GGGEEEEEEEEEE-SSEEEEEEEEEEEEEEEEEEEEEEEEETTTEEEEEEEEEEEEEEEEEEEEEEEEETTEEEEEEEEEE--TT-EEEE-SBTT-HHHHHHHHHHHHHTHHHHHHHHHHTHHHHHHHHHHHHHHHHHHHHHHHHTTTTS--S-TTHHHHHHHHHHHHHH-